Protein AF-A0A934FHU1-F1 (afdb_monomer_lite)

Secondary structure (DSSP, 8-state):
------------------EEEEE-SSEEEEEETTTTTEEEEEEETTT----B--SSGGGSB--B---S--S-EETTEE----EESSB-TT-PBPEEEEEEE-SSEEEEEEEPEETTT--B-TTEEEEEEEEEETTEEEEEEEEEE-HHHHTSS--TT-TTS--PPPPPPP-EEES--EEEETT--EEEE--SSSTTS-PPPEEE---SS-EEES--TT-EEEEE-TTS-EEEEE-TT--EEEEEEE-S--STT-S-EEEEEEEEE-

pLDDT: mean 89.24, std 17.46, range [32.59, 98.88]

Structure (mmCI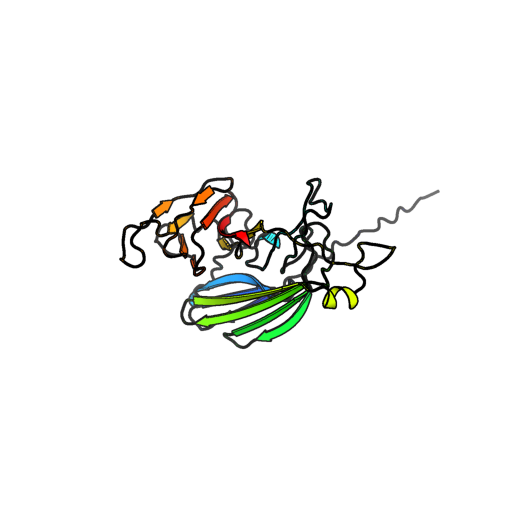F, N/CA/C/O backbone):
data_AF-A0A934FHU1-F1
#
_entry.id   AF-A0A934FHU1-F1
#
loop_
_atom_site.group_PDB
_atom_site.id
_atom_site.type_symbol
_atom_site.label_atom_id
_atom_site.label_alt_id
_atom_site.label_comp_id
_atom_site.label_asym_id
_atom_site.label_entity_id
_atom_site.label_seq_id
_atom_site.pdbx_PDB_ins_code
_atom_site.Cartn_x
_atom_site.Cartn_y
_atom_site.Cartn_z
_atom_site.occupancy
_atom_site.B_iso_or_equiv
_atom_site.auth_seq_id
_atom_site.auth_comp_id
_atom_site.auth_asym_id
_atom_site.auth_atom_id
_atom_site.pdbx_PDB_model_num
ATOM 1 N N . MET A 1 1 ? 54.386 -25.661 -5.159 1.00 40.41 1 MET A N 1
ATOM 2 C CA . MET A 1 1 ? 53.714 -24.469 -5.719 1.00 40.41 1 MET A CA 1
ATOM 3 C C . MET A 1 1 ? 52.372 -24.328 -5.005 1.00 40.41 1 MET A C 1
ATOM 5 O O . MET A 1 1 ? 51.530 -25.200 -5.163 1.00 40.41 1 MET A O 1
ATOM 9 N N . ARG A 1 2 ? 52.230 -23.359 -4.089 1.00 32.59 2 ARG A N 1
ATOM 10 C CA . ARG A 1 2 ? 51.002 -23.149 -3.298 1.00 32.59 2 ARG A CA 1
ATOM 11 C C . ARG A 1 2 ? 50.157 -22.092 -4.009 1.00 32.59 2 ARG A C 1
ATOM 13 O O . ARG A 1 2 ? 50.615 -20.963 -4.137 1.00 32.59 2 ARG A O 1
ATOM 20 N N . PHE A 1 3 ? 48.968 -22.456 -4.477 1.00 32.62 3 PHE A N 1
ATOM 21 C CA . PHE A 1 3 ? 47.994 -21.492 -4.984 1.00 32.62 3 PHE A CA 1
ATOM 22 C C . PHE A 1 3 ? 47.159 -20.976 -3.812 1.00 32.62 3 PHE A C 1
ATOM 24 O O . PHE A 1 3 ? 46.478 -21.751 -3.144 1.00 32.62 3 PHE A O 1
ATOM 31 N N . ALA A 1 4 ? 47.236 -19.673 -3.547 1.00 35.22 4 ALA A N 1
ATOM 32 C CA . ALA A 1 4 ? 46.287 -18.983 -2.688 1.00 35.22 4 ALA A CA 1
ATOM 33 C C . ALA A 1 4 ? 45.084 -18.587 -3.553 1.00 35.22 4 ALA A C 1
ATOM 35 O O . ALA A 1 4 ? 45.205 -17.740 -4.437 1.00 35.22 4 ALA A O 1
ATOM 36 N N . ILE A 1 5 ? 43.937 -19.226 -3.329 1.00 40.91 5 ILE A N 1
ATOM 37 C CA . ILE A 1 5 ? 42.664 -18.783 -3.899 1.00 40.91 5 ILE A CA 1
ATOM 38 C C . ILE A 1 5 ? 42.167 -17.648 -3.005 1.00 40.91 5 ILE A C 1
ATOM 40 O O . ILE A 1 5 ? 41.729 -17.880 -1.879 1.00 40.91 5 ILE A O 1
ATOM 44 N N . ALA A 1 6 ? 42.272 -16.412 -3.490 1.00 39.12 6 ALA A N 1
ATOM 45 C CA . ALA A 1 6 ? 41.602 -15.275 -2.881 1.00 39.12 6 ALA A CA 1
ATOM 46 C C . ALA A 1 6 ? 40.108 -15.367 -3.223 1.00 39.12 6 ALA A C 1
ATOM 48 O O . ALA A 1 6 ? 39.685 -15.024 -4.325 1.00 39.12 6 ALA A O 1
ATOM 49 N N . GLY A 1 7 ? 39.313 -15.892 -2.290 1.00 36.12 7 GLY A N 1
ATOM 50 C CA . GLY A 1 7 ? 37.859 -15.825 -2.370 1.00 36.12 7 GLY A CA 1
ATOM 51 C C . GLY A 1 7 ? 37.413 -14.377 -2.199 1.00 36.12 7 GLY A C 1
ATOM 52 O O . GLY A 1 7 ? 37.486 -13.831 -1.100 1.00 36.12 7 GLY A O 1
ATOM 53 N N . LEU A 1 8 ? 36.973 -13.747 -3.288 1.00 37.59 8 LEU A N 1
ATOM 54 C CA . LEU A 1 8 ? 36.316 -12.449 -3.236 1.00 37.59 8 LEU A CA 1
ATOM 55 C C . LEU A 1 8 ? 34.913 -12.665 -2.646 1.00 37.59 8 LEU A C 1
ATOM 57 O O . LEU A 1 8 ? 33.986 -13.071 -3.344 1.00 37.59 8 LEU A O 1
ATOM 61 N N . PHE A 1 9 ? 34.761 -12.455 -1.340 1.00 39.19 9 PHE A N 1
ATOM 62 C CA . PHE A 1 9 ? 33.442 -12.397 -0.720 1.00 39.19 9 PHE A CA 1
ATOM 63 C C . PHE A 1 9 ? 32.756 -11.109 -1.181 1.00 39.19 9 PHE A C 1
ATOM 65 O O . PHE A 1 9 ? 33.080 -10.020 -0.711 1.00 39.19 9 PHE A O 1
ATOM 72 N N . PHE A 1 10 ? 31.804 -11.224 -2.108 1.00 41.47 10 PHE A N 1
ATOM 73 C CA . PHE A 1 10 ? 30.818 -10.170 -2.317 1.00 41.47 10 PHE A CA 1
ATOM 74 C C . PHE A 1 10 ? 29.960 -10.095 -1.053 1.00 41.47 10 PHE A C 1
ATOM 76 O O . PHE A 1 10 ? 29.098 -10.941 -0.821 1.00 41.47 10 PHE A O 1
ATOM 83 N N . ALA A 1 11 ? 30.215 -9.096 -0.211 1.00 38.59 11 ALA A N 1
ATOM 84 C CA . ALA A 1 11 ? 29.256 -8.715 0.808 1.00 38.59 11 ALA A CA 1
ATOM 85 C C . ALA A 1 11 ? 27.988 -8.245 0.081 1.00 38.59 11 ALA A C 1
ATOM 87 O O . ALA A 1 11 ? 28.005 -7.236 -0.624 1.00 38.59 11 ALA A O 1
ATOM 88 N N . LEU A 1 12 ? 26.895 -8.996 0.218 1.00 43.53 12 LEU A N 1
ATOM 89 C CA . LEU A 1 12 ? 25.566 -8.476 -0.076 1.00 43.53 12 LEU A CA 1
ATOM 90 C C . LEU A 1 12 ? 25.364 -7.278 0.856 1.00 43.53 12 LEU A C 1
ATOM 92 O O . LEU A 1 12 ? 25.203 -7.458 2.063 1.00 43.53 12 LEU A O 1
ATOM 96 N N . SER A 1 13 ? 25.422 -6.059 0.318 1.00 43.44 13 SER A N 1
ATOM 97 C CA . SER A 1 13 ? 24.998 -4.872 1.058 1.00 43.44 13 SER A CA 1
ATOM 98 C C . SER A 1 13 ? 23.512 -5.015 1.353 1.00 43.44 13 SER A C 1
ATOM 100 O O . SER A 1 13 ? 22.664 -4.746 0.505 1.00 43.44 13 SER A O 1
ATOM 102 N N . VAL A 1 14 ? 23.190 -5.467 2.562 1.00 56.00 14 VAL A N 1
ATOM 103 C CA . VAL A 1 14 ? 21.840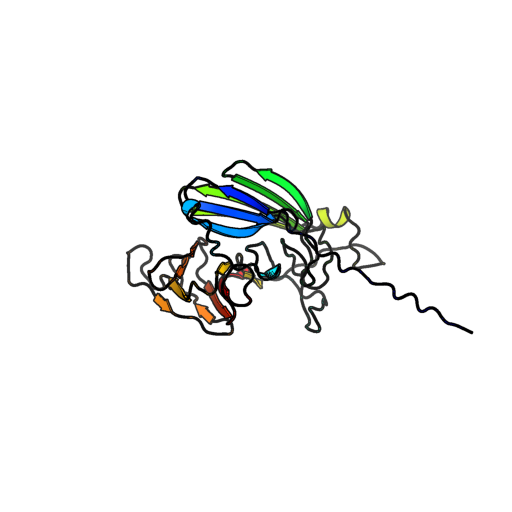 -5.362 3.104 1.00 56.00 14 VAL A CA 1
ATOM 104 C C . VAL A 1 14 ? 21.627 -3.884 3.405 1.00 56.00 14 VAL A C 1
ATOM 106 O O . VAL A 1 14 ? 22.197 -3.349 4.354 1.00 56.00 14 VAL A O 1
ATOM 109 N N . PHE A 1 15 ? 20.852 -3.198 2.566 1.00 67.56 15 PHE A N 1
ATOM 110 C CA . PHE A 1 15 ? 20.442 -1.827 2.851 1.00 67.56 15 PHE A CA 1
ATOM 111 C C . PHE A 1 15 ? 19.552 -1.842 4.097 1.00 67.56 15 PHE A C 1
ATOM 113 O O . PHE A 1 15 ? 18.453 -2.398 4.071 1.00 67.56 15 PHE A O 1
ATOM 120 N N . ALA A 1 16 ? 20.054 -1.285 5.200 1.00 80.25 16 ALA A N 1
ATOM 121 C CA . ALA A 1 16 ? 19.299 -1.175 6.440 1.00 80.25 16 ALA A CA 1
ATOM 122 C C . ALA A 1 16 ? 18.105 -0.227 6.252 1.00 80.25 16 ALA A C 1
ATOM 124 O O . ALA A 1 16 ? 18.230 0.804 5.591 1.00 80.25 16 ALA A O 1
ATOM 125 N N . ALA A 1 17 ? 16.962 -0.582 6.841 1.00 88.12 17 ALA A N 1
ATOM 126 C CA . ALA A 1 17 ? 15.788 0.281 6.848 1.00 88.12 17 ALA A CA 1
ATOM 127 C C . ALA A 1 17 ? 16.069 1.565 7.644 1.00 88.12 17 ALA A C 1
ATOM 129 O O . ALA A 1 17 ? 16.678 1.518 8.717 1.00 88.12 17 ALA A O 1
ATOM 130 N N . ASP A 1 18 ? 15.577 2.695 7.145 1.00 94.00 18 ASP A N 1
ATOM 131 C CA . ASP A 1 18 ? 15.639 3.994 7.811 1.00 94.00 18 ASP A CA 1
ATOM 132 C C . ASP A 1 18 ? 14.223 4.445 8.188 1.00 94.00 18 ASP A C 1
ATOM 134 O O . ASP A 1 18 ? 13.571 5.220 7.483 1.00 94.00 18 ASP A O 1
ATOM 138 N N . TRP A 1 19 ? 13.725 3.897 9.297 1.00 96.12 19 TRP A N 1
ATOM 139 C CA . TRP A 1 19 ? 12.352 4.104 9.743 1.00 96.12 19 TRP A CA 1
ATOM 140 C C . TRP A 1 19 ? 12.111 5.511 10.297 1.00 96.12 19 TRP A C 1
ATOM 142 O O . TRP A 1 19 ? 12.627 5.874 11.356 1.00 96.12 19 TRP A O 1
ATOM 152 N N . LEU A 1 20 ? 11.205 6.255 9.665 1.00 98.00 20 LEU A N 1
ATOM 153 C CA . LEU A 1 20 ? 10.545 7.414 10.270 1.00 98.00 20 LEU A CA 1
ATOM 154 C C . LEU A 1 20 ? 9.137 7.014 10.709 1.00 98.00 20 LEU A C 1
ATOM 156 O O . LEU A 1 20 ? 8.452 6.308 9.977 1.00 98.00 20 LEU A O 1
ATOM 160 N N . HIS A 1 21 ? 8.688 7.509 11.864 1.00 98.44 21 HIS A N 1
ATOM 161 C CA . HIS A 1 21 ? 7.302 7.360 12.291 1.00 98.44 21 HIS A CA 1
ATOM 162 C C . HIS A 1 21 ? 6.599 8.706 12.466 1.00 98.44 21 HIS A C 1
ATOM 164 O O . HIS A 1 21 ? 7.132 9.603 13.116 1.00 98.44 21 HIS A O 1
ATOM 170 N N . LEU A 1 22 ? 5.383 8.791 11.934 1.00 98.81 22 LEU A N 1
ATOM 171 C CA . LEU A 1 22 ? 4.371 9.768 12.318 1.00 98.81 22 LEU A CA 1
ATOM 172 C C . LEU A 1 22 ? 3.569 9.201 13.490 1.00 98.81 22 LEU A C 1
ATOM 174 O O . LEU A 1 22 ? 3.279 8.004 13.506 1.00 98.81 22 LEU A O 1
ATOM 178 N N . ASP A 1 23 ? 3.189 10.042 14.442 1.00 98.69 23 ASP A N 1
ATOM 179 C CA . ASP A 1 23 ? 2.389 9.648 15.603 1.00 98.69 23 ASP A CA 1
ATOM 180 C C . ASP A 1 23 ? 1.526 10.829 16.063 1.00 98.69 23 ASP A C 1
ATOM 182 O O . ASP A 1 23 ? 2.033 11.933 16.273 1.00 98.69 23 ASP A O 1
ATOM 186 N N . ASN A 1 24 ? 0.216 10.611 16.202 1.00 98.44 24 ASN A N 1
ATOM 187 C CA . ASN A 1 24 ? -0.730 11.617 16.699 1.00 98.44 24 ASN A CA 1
ATOM 188 C C . ASN A 1 24 ? -1.283 11.295 18.103 1.00 98.44 24 ASN A C 1
ATOM 190 O O . ASN A 1 24 ? -2.260 11.905 18.538 1.00 98.44 24 ASN A O 1
ATOM 194 N N . GLY A 1 25 ? -0.694 10.317 18.794 1.00 98.38 25 GLY A N 1
ATOM 195 C CA . GLY A 1 25 ? -1.127 9.819 20.099 1.00 98.38 25 GLY A CA 1
ATOM 196 C C . GLY A 1 25 ? -2.245 8.772 20.049 1.00 98.38 25 GLY A C 1
ATOM 197 O O . GLY A 1 25 ? -2.497 8.123 21.063 1.00 98.38 25 GLY A O 1
ATOM 198 N N . GLN A 1 26 ? -2.900 8.569 18.900 1.00 98.38 26 GLN A N 1
ATOM 199 C CA . GLN A 1 26 ? -3.910 7.520 18.704 1.00 98.38 26 GLN A CA 1
ATOM 200 C C . GLN A 1 26 ? -3.394 6.411 17.790 1.00 98.38 26 GLN A C 1
ATOM 202 O O . GLN A 1 26 ? -3.491 5.229 18.129 1.00 98.38 26 GLN A O 1
ATOM 207 N N . VAL A 1 27 ? -2.831 6.793 16.644 1.00 98.62 27 VAL A N 1
ATOM 208 C CA . VAL A 1 27 ? -2.205 5.884 15.686 1.00 98.62 27 VAL A CA 1
ATOM 209 C C . VAL A 1 27 ? -0.807 6.351 15.322 1.00 98.62 27 VAL A C 1
ATOM 211 O O . VAL A 1 27 ? -0.493 7.545 15.311 1.00 98.62 27 VAL A O 1
ATOM 214 N N . ARG A 1 28 ? 0.015 5.370 14.968 1.00 98.69 28 ARG A N 1
ATOM 215 C CA . ARG A 1 28 ? 1.386 5.546 14.523 1.00 98.69 28 ARG A CA 1
ATOM 216 C C . ARG A 1 28 ? 1.555 4.896 13.158 1.00 98.69 28 ARG A C 1
ATOM 218 O O . ARG A 1 28 ? 1.141 3.755 12.957 1.00 98.69 28 ARG A O 1
ATOM 225 N N . LEU A 1 29 ? 2.178 5.614 12.231 1.00 98.81 29 LEU A N 1
ATOM 226 C CA . LEU A 1 29 ? 2.489 5.145 10.881 1.00 98.81 29 LEU A CA 1
ATOM 227 C C . LEU A 1 29 ? 3.992 5.245 10.654 1.00 98.81 29 LEU A C 1
ATOM 229 O O . LEU A 1 29 ? 4.580 6.274 10.969 1.00 98.81 29 LEU A O 1
ATOM 233 N N . GLY A 1 30 ? 4.610 4.201 10.109 1.00 98.50 30 GLY A N 1
ATOM 234 C CA . GLY A 1 30 ? 6.041 4.177 9.814 1.00 98.50 30 GLY A CA 1
ATOM 235 C C . GLY A 1 30 ? 6.347 3.932 8.342 1.00 98.50 30 GLY A C 1
ATOM 236 O O . GLY A 1 30 ? 5.759 3.046 7.712 1.00 98.50 30 GLY A O 1
ATOM 237 N N . VAL A 1 31 ? 7.306 4.703 7.834 1.00 98.50 31 VAL A N 1
ATOM 238 C CA . VAL A 1 31 ? 7.843 4.629 6.471 1.00 98.50 31 VAL A CA 1
ATOM 239 C C . VAL A 1 31 ? 9.334 4.313 6.487 1.00 98.50 31 VAL A C 1
ATOM 241 O O . VAL A 1 31 ? 10.053 4.783 7.372 1.00 98.50 31 VAL A O 1
ATOM 244 N N . ASP A 1 32 ? 9.811 3.565 5.496 1.00 96.38 32 ASP A N 1
ATOM 245 C CA . ASP A 1 32 ? 11.243 3.345 5.275 1.00 96.38 32 ASP A CA 1
ATOM 246 C C . ASP A 1 32 ? 11.799 4.404 4.308 1.00 96.38 32 ASP A C 1
ATOM 248 O O . ASP A 1 32 ? 11.611 4.334 3.088 1.00 96.38 32 ASP A O 1
ATOM 252 N N . ARG A 1 33 ? 12.512 5.403 4.841 1.00 95.38 33 ARG A N 1
ATOM 253 C CA . ARG A 1 33 ? 13.107 6.494 4.046 1.00 95.38 33 ARG A CA 1
ATOM 254 C C . ARG A 1 33 ? 14.193 6.003 3.093 1.00 95.38 33 ARG A C 1
ATOM 256 O O . ARG A 1 33 ? 14.425 6.648 2.067 1.00 95.38 33 ARG A O 1
ATOM 263 N N . ALA A 1 34 ? 14.821 4.869 3.403 1.00 93.25 34 ALA A N 1
ATOM 264 C CA . ALA A 1 34 ? 15.803 4.218 2.545 1.00 93.25 34 ALA A CA 1
ATOM 265 C C . ALA A 1 34 ? 15.148 3.407 1.413 1.00 93.25 34 ALA A C 1
ATOM 267 O O . ALA A 1 34 ? 15.857 2.890 0.557 1.00 93.25 34 ALA A O 1
ATOM 268 N N . ALA A 1 35 ? 13.815 3.299 1.382 1.00 94.81 35 ALA A N 1
ATOM 269 C CA . ALA A 1 35 ? 13.046 2.563 0.382 1.00 94.81 35 ALA A CA 1
ATOM 270 C C . ALA A 1 35 ? 11.876 3.411 -0.142 1.00 94.81 35 ALA A C 1
ATOM 272 O O . ALA A 1 35 ? 10.705 3.036 -0.037 1.00 94.81 35 ALA A O 1
ATOM 273 N N . GLY A 1 36 ? 12.196 4.600 -0.662 1.00 96.00 36 GLY A N 1
ATOM 274 C CA . GLY A 1 36 ? 11.223 5.493 -1.295 1.00 96.00 36 GLY A CA 1
ATOM 275 C C . GLY A 1 36 ? 10.075 5.947 -0.392 1.00 96.00 36 GLY A C 1
ATOM 276 O O . GLY A 1 36 ? 9.002 6.244 -0.915 1.00 96.00 36 GLY A O 1
ATOM 277 N N . ALA A 1 37 ? 10.294 5.964 0.930 1.00 97.44 37 ALA A N 1
ATOM 278 C CA . ALA A 1 37 ? 9.294 6.250 1.960 1.00 97.44 37 ALA A CA 1
ATOM 279 C C . ALA A 1 37 ? 8.094 5.277 1.966 1.00 97.44 37 ALA A C 1
ATOM 281 O O . ALA A 1 37 ? 7.013 5.597 2.442 1.00 97.44 37 ALA A O 1
ATOM 282 N N . SER A 1 38 ? 8.296 4.042 1.501 1.00 97.31 38 SER A N 1
ATOM 283 C CA . SER A 1 38 ? 7.235 3.029 1.486 1.00 97.31 38 SER A CA 1
ATOM 284 C C . SER A 1 38 ? 6.759 2.676 2.901 1.00 97.31 38 SER A C 1
ATOM 286 O O . SER A 1 38 ? 7.557 2.591 3.841 1.00 97.31 38 SER A O 1
ATOM 288 N N . ILE A 1 39 ? 5.454 2.453 3.061 1.00 98.56 39 ILE A N 1
ATOM 289 C CA . ILE A 1 39 ? 4.816 2.281 4.370 1.00 98.56 39 ILE A CA 1
ATOM 290 C C . ILE A 1 39 ? 4.870 0.809 4.778 1.00 98.56 39 ILE A C 1
ATOM 292 O O . ILE A 1 39 ? 4.377 -0.068 4.066 1.00 98.56 39 ILE A O 1
ATOM 296 N N . GLY A 1 40 ? 5.420 0.532 5.958 1.00 97.75 40 GLY A N 1
ATOM 297 C CA . GLY A 1 40 ? 5.483 -0.827 6.512 1.00 97.75 40 GLY A CA 1
ATOM 298 C C . GLY A 1 40 ? 5.121 -0.924 7.987 1.00 97.75 40 GLY A C 1
ATOM 299 O O . GLY A 1 40 ? 5.212 -2.007 8.567 1.00 97.75 40 GLY A O 1
ATOM 300 N N . TYR A 1 41 ? 4.683 0.176 8.599 1.00 98.56 41 TYR A N 1
ATOM 301 C CA . TYR A 1 41 ? 4.122 0.163 9.940 1.00 98.56 41 TYR A CA 1
ATOM 302 C C . TYR A 1 41 ? 2.816 0.946 9.994 1.00 98.56 41 TYR A C 1
ATOM 304 O O . TYR A 1 41 ? 2.766 2.096 9.563 1.00 98.56 41 TYR A O 1
ATOM 312 N N . PHE A 1 42 ? 1.784 0.349 10.584 1.00 98.56 42 PHE A N 1
ATOM 313 C CA . PHE A 1 42 ? 0.598 1.072 11.030 1.00 98.56 42 PHE A CA 1
ATOM 314 C C . PHE A 1 42 ? -0.038 0.355 12.222 1.00 98.56 42 PHE A C 1
ATOM 316 O O . PHE A 1 42 ? -0.129 -0.874 12.225 1.00 98.56 42 PHE A O 1
ATOM 323 N N . GLY A 1 43 ? -0.468 1.104 13.233 1.00 98.00 43 GLY A N 1
ATOM 324 C CA . GLY A 1 43 ? -1.102 0.546 14.426 1.00 98.00 43 GLY A CA 1
ATOM 325 C C . GLY A 1 43 ? -1.432 1.598 15.480 1.00 98.00 43 GLY A C 1
ATOM 326 O O . GLY A 1 43 ? -1.150 2.781 15.301 1.00 98.00 43 GLY A O 1
ATOM 327 N N . GLU A 1 44 ? -2.039 1.168 16.588 1.00 97.12 44 GLU A N 1
ATOM 328 C CA . GLU A 1 44 ? -2.347 2.051 17.721 1.00 97.12 44 GLU A CA 1
ATOM 329 C C . GLU A 1 44 ? -1.065 2.490 18.442 1.00 97.12 44 GLU A C 1
ATOM 331 O O . GLU A 1 44 ? -0.262 1.645 18.856 1.00 97.12 44 GLU A O 1
ATOM 336 N N . SER A 1 45 ? -0.908 3.798 18.675 1.00 97.50 45 SER A N 1
ATOM 337 C CA . SER A 1 45 ? 0.283 4.363 19.330 1.00 97.50 45 SER A CA 1
ATOM 338 C C . SER A 1 45 ? 0.520 3.755 20.711 1.00 97.50 45 SER A C 1
ATOM 340 O O . SER A 1 45 ? 1.649 3.424 21.065 1.00 97.50 45 SER A O 1
ATOM 342 N N . ALA A 1 46 ? -0.558 3.545 21.473 1.00 97.06 46 ALA A N 1
ATOM 343 C CA . ALA A 1 46 ? -0.497 3.045 22.844 1.00 97.06 46 ALA A CA 1
ATOM 344 C C . ALA A 1 46 ? 0.006 1.596 22.957 1.00 97.06 46 ALA A C 1
ATOM 346 O O . ALA A 1 46 ? 0.581 1.230 23.979 1.00 97.06 46 ALA A O 1
ATOM 347 N N . THR A 1 47 ? -0.216 0.762 21.936 1.00 95.56 47 THR A N 1
ATOM 348 C CA . THR A 1 47 ? 0.162 -0.662 21.990 1.00 95.56 47 THR A CA 1
ATOM 349 C C . THR A 1 47 ? 1.514 -0.935 21.345 1.00 95.56 47 THR A C 1
ATOM 351 O O . THR A 1 47 ? 2.148 -1.942 21.653 1.00 95.56 47 THR A O 1
ATOM 354 N N . GLY A 1 48 ? 1.945 -0.082 20.409 1.00 93.56 48 GLY A N 1
ATOM 355 C CA . GLY A 1 48 ? 3.148 -0.311 19.613 1.00 93.56 48 GLY A CA 1
ATOM 356 C C . GLY A 1 48 ? 3.047 -1.507 18.654 1.00 93.56 48 GLY A C 1
ATOM 357 O O . GLY A 1 48 ? 4.036 -1.835 17.992 1.00 93.56 48 GLY A O 1
ATOM 358 N N . ARG A 1 49 ? 1.877 -2.152 18.532 1.00 95.56 49 ARG A N 1
ATOM 359 C CA . ARG A 1 49 ? 1.667 -3.303 17.647 1.00 95.56 49 ARG A CA 1
ATOM 360 C C . ARG A 1 49 ? 1.618 -2.852 16.189 1.00 95.56 49 ARG A C 1
ATOM 362 O O . ARG A 1 49 ? 0.746 -2.078 15.814 1.00 95.56 49 ARG A O 1
ATOM 369 N N . ASN A 1 50 ? 2.491 -3.416 15.356 1.00 97.75 50 ASN A N 1
ATOM 370 C CA . ASN A 1 50 ? 2.387 -3.270 13.907 1.00 97.75 50 ASN A CA 1
ATOM 371 C C . ASN A 1 50 ? 1.306 -4.207 13.347 1.00 97.75 50 ASN A C 1
ATOM 373 O O . ASN A 1 50 ? 1.325 -5.404 13.635 1.00 97.75 50 ASN A O 1
ATOM 377 N N . LEU A 1 51 ? 0.386 -3.671 12.550 1.00 98.25 51 LEU A N 1
ATOM 378 C CA . LEU A 1 51 ? -0.668 -4.424 11.864 1.00 98.25 51 LEU A CA 1
ATOM 379 C C . LEU A 1 51 ? -0.310 -4.797 10.432 1.00 98.25 51 LEU A C 1
ATOM 381 O O . LEU A 1 51 ? -1.067 -5.525 9.793 1.00 98.25 51 LEU A O 1
ATOM 385 N N . LEU A 1 52 ? 0.827 -4.318 9.937 1.00 98.44 52 LEU A N 1
ATOM 386 C CA . LEU A 1 52 ? 1.322 -4.604 8.602 1.00 98.44 52 LEU A CA 1
ATOM 387 C C . LEU A 1 52 ? 2.385 -5.700 8.636 1.00 98.44 52 LEU A C 1
ATOM 389 O O . LEU A 1 52 ? 3.192 -5.801 9.564 1.00 98.44 52 LEU A O 1
ATOM 393 N N . ASN A 1 53 ? 2.404 -6.492 7.575 1.00 97.81 53 ASN A N 1
ATOM 394 C CA . ASN A 1 53 ? 3.463 -7.422 7.244 1.00 97.81 53 ASN A CA 1
ATOM 395 C C . ASN A 1 53 ? 4.356 -6.798 6.165 1.00 97.81 53 ASN A C 1
ATOM 397 O O . ASN A 1 53 ? 3.878 -6.446 5.095 1.00 97.81 53 ASN A O 1
ATOM 401 N N . HIS A 1 54 ? 5.652 -6.694 6.438 1.00 94.81 54 HIS A N 1
ATOM 402 C CA . HIS A 1 54 ? 6.667 -6.179 5.519 1.00 94.81 54 HIS A CA 1
ATOM 403 C C . HIS A 1 54 ? 7.855 -7.147 5.419 1.00 94.81 54 HIS A C 1
ATOM 405 O O . HIS A 1 54 ? 9.010 -6.735 5.411 1.00 94.81 54 HIS A O 1
ATOM 411 N N . HIS A 1 55 ? 7.579 -8.455 5.365 1.00 93.62 55 HIS A N 1
ATOM 412 C CA . HIS A 1 55 ? 8.607 -9.502 5.276 1.00 93.62 55 HIS A CA 1
ATOM 413 C C . HIS A 1 55 ? 9.656 -9.237 4.180 1.00 93.62 55 HIS A C 1
ATOM 415 O O . HIS A 1 55 ? 10.831 -9.559 4.343 1.00 93.62 55 HIS A O 1
ATOM 421 N N . ASP A 1 56 ? 9.229 -8.639 3.071 1.00 90.75 56 ASP A N 1
ATOM 422 C CA . ASP A 1 56 ? 10.068 -8.231 1.954 1.00 90.75 56 ASP A CA 1
ATOM 423 C C . ASP A 1 56 ? 9.587 -6.883 1.387 1.00 90.75 56 ASP A C 1
ATOM 425 O O . ASP A 1 56 ? 8.491 -6.413 1.707 1.00 90.75 56 ASP A O 1
ATOM 429 N N . LYS A 1 57 ? 10.404 -6.252 0.529 1.00 87.56 57 LYS A N 1
ATOM 430 C CA . LYS A 1 57 ? 10.092 -4.931 -0.043 1.00 87.56 57 LYS A CA 1
ATOM 431 C C . LYS A 1 57 ? 8.829 -4.924 -0.907 1.00 87.56 57 LYS A C 1
ATOM 433 O O . LYS A 1 57 ? 8.241 -3.861 -1.070 1.00 87.56 57 LYS A O 1
ATOM 438 N N . GLY A 1 58 ? 8.392 -6.067 -1.439 1.00 90.88 58 GLY A N 1
ATOM 439 C CA . GLY A 1 58 ? 7.149 -6.166 -2.204 1.00 90.88 58 GLY A CA 1
ATOM 440 C C . GLY A 1 58 ? 5.898 -6.010 -1.336 1.00 90.88 58 GLY A C 1
ATOM 441 O O . GLY A 1 58 ? 4.832 -5.711 -1.865 1.00 90.88 58 GLY A O 1
ATOM 442 N N . ARG A 1 59 ? 6.025 -6.162 -0.010 1.00 95.06 59 ARG A N 1
ATOM 443 C CA . ARG A 1 59 ? 4.898 -6.114 0.933 1.00 95.06 59 ARG A CA 1
ATOM 444 C C . ARG A 1 59 ? 4.670 -4.764 1.606 1.00 95.06 59 ARG A C 1
ATOM 446 O O . ARG A 1 59 ? 3.737 -4.627 2.393 1.00 95.06 59 ARG A O 1
ATOM 453 N N . PHE A 1 60 ? 5.485 -3.755 1.304 1.00 96.69 60 PHE A N 1
ATOM 454 C CA . PHE A 1 60 ? 5.147 -2.395 1.710 1.00 96.69 60 PHE A CA 1
ATOM 455 C C . PHE A 1 60 ? 3.866 -1.923 1.015 1.00 96.69 60 PHE A C 1
ATOM 457 O O . PHE A 1 60 ? 3.640 -2.235 -0.157 1.00 96.69 60 PHE A O 1
ATOM 464 N N . ILE A 1 61 ? 3.079 -1.097 1.707 1.00 98.12 61 ILE A N 1
ATOM 465 C CA . ILE A 1 61 ? 2.048 -0.284 1.058 1.00 98.12 61 ILE A CA 1
ATOM 466 C C . ILE A 1 61 ? 2.790 0.820 0.302 1.00 98.12 61 ILE A C 1
ATOM 468 O O . ILE A 1 61 ? 3.457 1.665 0.904 1.00 98.12 61 ILE A O 1
ATOM 472 N N . GLN A 1 62 ? 2.733 0.756 -1.025 1.00 97.50 62 GLN A N 1
ATOM 473 C CA . GLN A 1 62 ? 3.597 1.537 -1.905 1.00 97.50 62 GLN A CA 1
ATOM 474 C C . GLN A 1 62 ? 2.978 1.670 -3.300 1.00 97.50 62 GLN A C 1
ATOM 476 O O . GLN A 1 62 ? 2.199 0.818 -3.728 1.00 97.50 62 GLN A O 1
ATOM 481 N N . GLN A 1 63 ? 3.363 2.694 -4.054 1.00 97.69 63 GLN A N 1
ATOM 482 C CA . GLN A 1 63 ? 2.980 2.787 -5.461 1.00 97.69 63 GLN A CA 1
ATOM 483 C C . GLN A 1 63 ? 3.661 1.685 -6.290 1.00 97.69 63 GLN A C 1
ATOM 485 O O . GLN A 1 63 ? 4.882 1.517 -6.247 1.00 97.69 63 GLN A O 1
ATOM 490 N N . SER A 1 64 ? 2.860 0.961 -7.070 1.00 96.62 64 SER A N 1
ATOM 491 C CA . SER A 1 64 ? 3.294 -0.016 -8.069 1.00 96.62 64 SER A CA 1
ATOM 492 C C . SER A 1 64 ? 2.317 0.031 -9.240 1.00 96.62 64 SER A C 1
ATOM 494 O O . SER A 1 64 ? 1.108 -0.034 -9.024 1.00 96.62 64 SER A O 1
ATOM 496 N N . TYR A 1 65 ? 2.819 0.180 -10.465 1.00 95.94 65 TYR A N 1
ATOM 497 C CA . TYR A 1 65 ? 1.976 0.247 -11.666 1.00 95.94 65 TYR A CA 1
ATOM 498 C C . TYR A 1 65 ? 2.423 -0.769 -12.704 1.00 95.94 65 TYR A C 1
ATOM 500 O O . TYR A 1 65 ? 3.607 -1.056 -12.807 1.00 95.94 65 TYR A O 1
ATOM 508 N N . TYR A 1 66 ? 1.499 -1.283 -13.502 1.00 95.00 66 TYR A N 1
ATOM 509 C CA . TYR A 1 66 ? 1.744 -2.249 -14.563 1.00 95.00 66 TYR A CA 1
ATOM 510 C C . TYR A 1 66 ? 1.472 -1.616 -15.923 1.00 95.00 66 TYR A C 1
ATOM 512 O O . TYR A 1 66 ? 0.362 -1.155 -16.184 1.00 95.00 66 TYR A O 1
ATOM 520 N N . GLY A 1 67 ? 2.473 -1.632 -16.799 1.00 92.94 67 GLY A N 1
ATOM 521 C CA . GLY A 1 67 ? 2.380 -1.100 -18.155 1.00 92.94 67 GLY A CA 1
ATOM 522 C C . GLY A 1 67 ? 2.532 -2.165 -19.237 1.00 92.94 67 GLY A C 1
ATOM 523 O O . GLY A 1 67 ? 2.198 -3.343 -19.067 1.00 92.94 67 GLY A O 1
ATOM 524 N N . ALA A 1 68 ? 3.041 -1.720 -20.384 1.00 91.12 68 ALA A N 1
ATOM 525 C CA . ALA A 1 68 ? 3.292 -2.565 -21.545 1.00 91.12 68 ALA A CA 1
ATOM 526 C C . ALA A 1 68 ? 4.360 -3.634 -21.260 1.00 91.12 68 ALA A C 1
ATOM 528 O O . ALA A 1 68 ? 5.249 -3.448 -20.429 1.00 91.12 68 ALA A O 1
ATOM 529 N N . LYS A 1 69 ? 4.298 -4.748 -21.997 1.00 89.81 69 LYS A N 1
ATOM 530 C CA . LYS A 1 69 ? 5.400 -5.716 -22.032 1.00 89.81 69 LYS A CA 1
ATOM 531 C C . LYS A 1 69 ? 6.651 -5.025 -22.573 1.00 89.81 69 LYS A C 1
ATOM 533 O O . LYS A 1 69 ? 6.584 -4.370 -23.609 1.00 89.81 69 LYS A O 1
ATOM 538 N N . ASP A 1 70 ? 7.772 -5.218 -21.897 1.00 87.06 70 ASP A N 1
ATOM 539 C CA . ASP A 1 70 ? 9.054 -4.581 -22.211 1.00 87.06 70 ASP A CA 1
ATOM 540 C C . ASP A 1 70 ? 10.194 -5.597 -22.396 1.00 87.06 70 ASP A C 1
ATOM 542 O O . ASP A 1 70 ? 11.337 -5.218 -22.630 1.00 87.06 70 ASP A O 1
ATOM 546 N N . GLY A 1 71 ? 9.879 -6.895 -22.309 1.00 88.69 71 GLY A N 1
ATOM 547 C CA . GLY A 1 71 ? 10.853 -7.979 -22.430 1.00 88.69 71 GLY A CA 1
ATOM 548 C C . GLY A 1 71 ? 11.686 -8.215 -21.169 1.00 88.69 71 GLY A C 1
ATOM 549 O O . GLY A 1 71 ? 12.606 -9.028 -21.214 1.00 88.69 71 GLY A O 1
ATOM 550 N N . SER A 1 72 ? 11.378 -7.539 -20.056 1.00 91.19 72 SER A N 1
ATOM 551 C CA . SER A 1 72 ? 12.031 -7.802 -18.774 1.00 91.19 72 SER A CA 1
ATOM 552 C C . SER A 1 72 ? 11.697 -9.200 -18.239 1.00 91.19 72 SER A C 1
ATOM 554 O O . SER A 1 72 ? 10.688 -9.807 -18.605 1.00 91.19 72 SER A O 1
ATOM 556 N N . ASP A 1 73 ? 12.560 -9.716 -17.363 1.00 93.44 73 ASP A N 1
ATOM 557 C CA . ASP A 1 73 ? 12.425 -11.037 -16.750 1.00 93.44 73 ASP A CA 1
ATOM 558 C C . ASP A 1 73 ? 12.440 -10.921 -15.222 1.00 93.44 73 ASP A C 1
ATOM 560 O O . ASP A 1 73 ? 13.373 -10.380 -14.620 1.00 93.44 73 ASP A O 1
ATOM 564 N N . TRP A 1 74 ? 11.382 -11.422 -14.591 1.00 94.56 74 TRP A N 1
ATOM 565 C CA . TRP A 1 74 ? 11.288 -11.571 -13.149 1.00 94.56 74 TRP A CA 1
ATOM 566 C C . TRP A 1 74 ? 11.562 -13.026 -12.771 1.00 94.56 74 TRP A C 1
ATOM 568 O O . TRP A 1 74 ? 10.653 -13.852 -12.693 1.00 94.56 74 TRP A O 1
ATOM 578 N N . ASN A 1 75 ? 12.832 -13.327 -12.503 1.00 94.12 75 ASN A N 1
ATOM 579 C CA . ASN A 1 75 ? 13.271 -14.621 -11.976 1.00 94.12 75 ASN A CA 1
ATOM 580 C C . ASN A 1 75 ? 12.829 -15.817 -12.852 1.00 94.12 75 ASN A C 1
ATOM 582 O O . ASN A 1 75 ? 12.198 -16.764 -12.376 1.00 94.12 75 ASN A O 1
ATOM 586 N N . GLY A 1 76 ? 13.124 -15.741 -14.149 1.00 95.19 76 GLY A N 1
ATOM 587 C CA . GLY A 1 76 ? 12.771 -16.727 -15.171 1.00 95.19 76 GLY A CA 1
ATOM 588 C C . GLY A 1 76 ? 11.338 -16.610 -15.696 1.00 95.19 76 GLY A C 1
ATOM 589 O O . GLY A 1 76 ? 10.886 -17.489 -16.433 1.00 95.19 76 GLY A O 1
ATOM 590 N N . LYS A 1 77 ? 10.594 -15.574 -15.292 1.00 95.25 77 LYS A N 1
ATOM 591 C CA . LYS A 1 77 ? 9.231 -15.307 -15.760 1.00 95.25 77 LYS A CA 1
ATOM 592 C C . LYS A 1 77 ? 9.208 -14.025 -16.590 1.00 95.25 77 LYS A C 1
ATOM 594 O O . LYS A 1 77 ? 9.555 -12.970 -16.056 1.00 95.25 77 LYS A O 1
ATOM 599 N N . PRO A 1 78 ? 8.702 -14.068 -17.838 1.00 94.81 78 PRO A N 1
ATOM 600 C CA . PRO A 1 78 ? 8.478 -12.860 -18.619 1.00 94.81 78 PRO A CA 1
ATOM 601 C C . PRO A 1 78 ? 7.654 -11.836 -17.838 1.00 94.81 78 PRO A C 1
ATOM 603 O O . PRO A 1 78 ? 6.601 -12.162 -17.279 1.00 94.81 78 PRO A O 1
ATOM 606 N N . TRP A 1 79 ? 8.129 -10.597 -17.820 1.00 94.88 79 TRP A N 1
ATOM 607 C CA . TRP A 1 79 ? 7.533 -9.501 -17.074 1.00 94.88 79 TRP A CA 1
ATOM 608 C C . TRP A 1 79 ? 7.159 -8.333 -17.995 1.00 94.88 79 TRP A C 1
ATOM 610 O O . TRP A 1 79 ? 6.975 -8.487 -19.208 1.00 94.88 79 TRP A O 1
ATOM 620 N N . ARG A 1 80 ? 6.891 -7.182 -17.387 1.00 93.44 80 ARG A N 1
ATOM 621 C CA . ARG A 1 80 ? 6.428 -5.962 -18.043 1.00 93.44 80 ARG A CA 1
ATOM 622 C C . ARG A 1 80 ? 6.959 -4.741 -17.314 1.00 93.44 80 ARG A C 1
ATOM 624 O O . ARG A 1 80 ? 7.402 -4.858 -16.171 1.00 93.44 80 ARG A O 1
ATOM 631 N N . TRP A 1 81 ? 6.786 -3.583 -17.943 1.00 93.75 81 TRP A N 1
ATOM 632 C CA . TRP A 1 81 ? 7.091 -2.305 -17.323 1.00 93.75 81 TRP A CA 1
ATOM 633 C C . TRP A 1 81 ? 6.355 -2.189 -15.988 1.00 93.75 81 TRP A C 1
ATOM 635 O O . TRP A 1 81 ? 5.120 -2.261 -15.947 1.00 93.75 81 TRP A O 1
ATOM 645 N N . ASN A 1 82 ? 7.115 -2.080 -14.900 1.00 95.31 82 ASN A N 1
ATOM 646 C CA . ASN A 1 82 ? 6.562 -2.063 -13.554 1.00 95.31 82 ASN A CA 1
ATOM 647 C C . ASN A 1 82 ? 7.390 -1.185 -12.602 1.00 95.31 82 ASN A C 1
ATOM 649 O O . ASN A 1 82 ? 8.297 -1.702 -11.943 1.00 95.31 82 ASN A O 1
ATOM 653 N N . PRO A 1 83 ? 7.124 0.137 -12.536 1.00 95.81 83 PRO A N 1
ATOM 654 C CA . PRO A 1 83 ? 7.727 1.007 -11.536 1.00 95.81 83 PRO A CA 1
ATOM 655 C C . PRO A 1 83 ? 7.193 0.683 -10.141 1.00 95.81 83 PRO A C 1
ATOM 657 O O . PRO A 1 83 ? 5.982 0.576 -9.953 1.00 95.81 83 PRO A O 1
ATOM 660 N N . VAL A 1 84 ? 8.097 0.595 -9.168 1.00 97.38 84 VAL A N 1
ATOM 661 C CA . VAL A 1 84 ? 7.811 0.285 -7.764 1.00 97.38 84 VAL A CA 1
ATOM 662 C C . VAL A 1 84 ? 8.516 1.290 -6.852 1.00 97.38 84 VAL A C 1
ATOM 664 O O . VAL A 1 84 ? 9.718 1.544 -6.995 1.00 97.38 84 VAL A O 1
ATOM 667 N N . GLN A 1 85 ? 7.761 1.866 -5.915 1.00 97.75 85 GLN A N 1
ATOM 668 C CA . GLN A 1 85 ? 8.224 2.914 -5.001 1.00 97.75 85 GLN A CA 1
ATOM 669 C C . GLN A 1 85 ? 9.245 2.420 -3.971 1.00 97.75 85 GLN A C 1
ATOM 671 O O . GLN A 1 85 ? 10.112 3.196 -3.600 1.00 97.75 85 GLN A O 1
ATOM 676 N N . GLY A 1 86 ? 9.175 1.174 -3.501 1.00 95.00 86 GLY A N 1
ATOM 677 C CA . GLY A 1 86 ? 10.052 0.657 -2.445 1.00 95.00 86 GLY A CA 1
ATOM 678 C C . GLY A 1 86 ? 11.361 0.057 -2.938 1.00 95.00 86 GLY A C 1
ATOM 679 O O . GLY A 1 86 ? 12.374 0.108 -2.234 1.00 95.00 86 GLY A O 1
ATOM 680 N N . GLY A 1 87 ? 11.374 -0.487 -4.155 1.00 94.44 87 GLY A N 1
ATOM 681 C CA . GLY A 1 87 ? 12.569 -1.088 -4.736 1.00 94.44 87 GLY A CA 1
ATOM 682 C C . GLY A 1 87 ? 12.307 -2.279 -5.653 1.00 94.44 87 GLY A C 1
ATOM 683 O O . GLY A 1 87 ? 11.170 -2.703 -5.847 1.00 94.44 87 GLY A O 1
ATOM 684 N N . GLY A 1 88 ? 13.390 -2.808 -6.222 1.00 93.88 88 GLY A N 1
ATOM 685 C CA . GLY A 1 88 ? 13.380 -4.011 -7.055 1.00 93.88 88 GLY A CA 1
ATOM 686 C C . GLY A 1 88 ? 13.234 -5.300 -6.241 1.00 93.88 88 GLY A C 1
ATOM 687 O O . GLY A 1 88 ? 13.467 -5.325 -5.029 1.00 93.88 88 GLY A O 1
ATOM 688 N N . TRP A 1 89 ? 12.887 -6.400 -6.915 1.00 93.56 89 TRP A N 1
ATOM 689 C CA . TRP A 1 89 ? 12.602 -7.684 -6.255 1.00 93.56 89 TRP A CA 1
ATOM 690 C C . TRP A 1 89 ? 13.805 -8.311 -5.541 1.00 93.56 89 TRP A C 1
ATOM 692 O O . TRP A 1 89 ? 13.618 -9.147 -4.658 1.00 93.56 89 TRP A O 1
ATOM 702 N N . ARG A 1 90 ? 15.036 -7.912 -5.894 1.00 92.25 90 ARG A N 1
ATOM 703 C CA . ARG A 1 90 ? 16.270 -8.364 -5.227 1.00 92.25 90 ARG A CA 1
ATOM 704 C C . ARG A 1 90 ? 16.685 -7.450 -4.073 1.00 92.25 90 ARG A C 1
ATOM 706 O O . ARG A 1 90 ? 17.726 -7.675 -3.461 1.00 92.25 90 ARG A O 1
ATOM 713 N N . GLY A 1 91 ? 15.875 -6.443 -3.754 1.00 90.25 91 GLY A N 1
ATOM 714 C CA . GLY A 1 91 ? 16.088 -5.551 -2.622 1.00 90.25 91 GLY A CA 1
ATOM 715 C C . GLY A 1 91 ? 16.772 -4.230 -2.966 1.00 90.25 91 GLY A C 1
ATOM 716 O O . GLY A 1 91 ? 17.057 -3.467 -2.043 1.00 90.25 91 GLY A O 1
ATOM 717 N N . GLU A 1 92 ? 17.020 -3.924 -4.245 1.00 93.00 92 GLU A N 1
ATOM 718 C CA . GLU A 1 92 ? 17.584 -2.636 -4.657 1.00 93.00 92 GLU A CA 1
ATOM 719 C C . GLU A 1 92 ? 16.629 -1.498 -4.264 1.00 93.00 92 GLU A C 1
ATOM 721 O O . GLU A 1 92 ? 15.505 -1.464 -4.770 1.00 93.00 92 GLU A O 1
ATOM 726 N N . PRO A 1 93 ? 17.026 -0.563 -3.387 1.00 93.69 93 PRO A N 1
ATOM 727 C CA . PRO A 1 93 ? 16.123 0.476 -2.916 1.00 93.69 93 PRO A CA 1
ATOM 728 C C . PRO A 1 93 ? 15.839 1.514 -4.002 1.00 93.69 93 PRO A C 1
ATOM 730 O O . PRO A 1 93 ? 16.723 1.896 -4.774 1.00 93.69 93 PRO A O 1
ATOM 733 N N . ALA A 1 94 ? 14.607 2.013 -4.024 1.00 95.06 94 ALA A N 1
ATOM 734 C CA . ALA A 1 94 ? 14.278 3.240 -4.737 1.00 95.06 94 ALA A CA 1
ATOM 735 C C . ALA A 1 94 ? 14.851 4.468 -4.016 1.00 95.06 94 ALA A C 1
ATOM 737 O O . ALA A 1 94 ? 15.096 4.452 -2.807 1.00 95.06 94 ALA A O 1
ATOM 738 N N . ARG A 1 95 ? 15.047 5.558 -4.760 1.00 93.56 95 ARG A N 1
ATOM 739 C CA . ARG A 1 95 ? 15.689 6.770 -4.241 1.00 93.56 95 ARG A CA 1
ATOM 740 C C . ARG A 1 95 ? 14.660 7.815 -3.841 1.00 93.56 95 ARG A C 1
ATOM 742 O O . ARG A 1 95 ? 13.909 8.299 -4.684 1.00 93.56 95 ARG A O 1
ATOM 749 N N . THR A 1 96 ? 14.715 8.249 -2.589 1.00 94.44 96 THR A N 1
ATOM 750 C CA . THR A 1 96 ? 13.977 9.423 -2.111 1.00 94.44 96 THR A CA 1
ATOM 751 C C . THR A 1 96 ? 14.655 10.698 -2.629 1.00 94.44 96 THR A C 1
ATOM 753 O O . THR A 1 96 ? 15.800 10.987 -2.293 1.00 94.44 96 THR A O 1
ATOM 756 N N . LEU A 1 97 ? 13.965 11.445 -3.491 1.00 95.12 97 LEU A N 1
ATOM 757 C CA . LEU A 1 97 ? 14.424 12.689 -4.120 1.00 95.12 97 LEU A CA 1
ATOM 758 C C . LEU A 1 97 ? 14.114 13.932 -3.280 1.00 95.12 97 LEU A C 1
ATOM 760 O O . LEU A 1 97 ? 14.862 14.904 -3.313 1.00 95.12 97 LEU A O 1
ATOM 764 N N . ALA A 1 98 ? 12.987 13.926 -2.572 1.00 97.31 98 ALA A N 1
ATOM 765 C CA . ALA A 1 98 ? 12.603 14.980 -1.641 1.00 97.31 98 ALA A CA 1
ATOM 766 C C . ALA A 1 98 ? 11.782 14.372 -0.509 1.00 97.31 98 ALA A C 1
ATOM 768 O O . ALA A 1 98 ? 11.040 13.415 -0.728 1.00 97.31 98 ALA A O 1
ATOM 769 N N . PHE A 1 99 ? 11.918 14.933 0.687 1.00 98.44 99 PHE A N 1
ATOM 770 C CA . PHE A 1 99 ? 11.251 14.423 1.872 1.00 98.44 99 PHE A CA 1
ATOM 771 C C . PHE A 1 99 ? 11.050 15.545 2.886 1.00 98.44 99 PHE A C 1
ATOM 773 O O . PHE A 1 99 ? 12.006 16.242 3.230 1.00 98.44 99 PHE A O 1
ATOM 780 N N . THR A 1 100 ? 9.828 15.713 3.375 1.00 98.50 100 THR A N 1
ATOM 781 C CA . THR A 1 100 ? 9.506 16.621 4.482 1.00 98.50 100 THR A CA 1
ATOM 782 C C . THR A 1 100 ? 8.467 15.976 5.386 1.00 98.50 100 THR A C 1
ATOM 784 O O . THR A 1 100 ? 7.618 15.216 4.926 1.00 98.50 100 THR A O 1
ATOM 787 N N . ASN A 1 101 ? 8.513 16.265 6.685 1.00 98.69 101 ASN A N 1
ATOM 788 C CA . ASN A 1 101 ? 7.531 15.747 7.630 1.00 98.69 101 ASN A CA 1
ATOM 789 C C . ASN A 1 101 ? 7.325 16.686 8.826 1.00 98.69 101 ASN A C 1
ATOM 791 O O . ASN A 1 101 ? 8.183 17.503 9.157 1.00 98.69 101 ASN A O 1
ATOM 795 N N . THR A 1 102 ? 6.189 16.518 9.494 1.00 98.56 102 THR A N 1
ATOM 796 C CA . THR A 1 102 ? 5.940 16.960 10.872 1.00 98.56 102 THR A CA 1
ATOM 797 C C . THR A 1 102 ? 5.772 15.719 11.759 1.00 98.56 102 THR A C 1
ATOM 799 O O . THR A 1 102 ? 6.140 14.615 11.356 1.00 98.56 102 THR A O 1
ATOM 802 N N . ALA A 1 103 ? 5.208 15.868 12.962 1.00 98.00 103 ALA A N 1
ATOM 803 C CA . ALA A 1 103 ? 4.810 14.724 13.784 1.00 98.00 103 ALA A CA 1
ATOM 804 C C . ALA A 1 103 ? 3.653 13.912 13.166 1.00 98.00 103 ALA A C 1
ATOM 806 O O . ALA A 1 103 ? 3.556 12.712 13.395 1.00 98.00 103 ALA A O 1
ATOM 807 N N . THR A 1 104 ? 2.784 14.551 12.376 1.00 98.75 104 THR A N 1
ATOM 808 C CA . THR A 1 104 ? 1.525 13.955 11.893 1.00 98.75 104 THR A CA 1
ATOM 809 C C . THR A 1 104 ? 1.352 14.013 10.380 1.00 98.75 104 THR A C 1
ATOM 811 O O . THR A 1 104 ? 0.372 13.480 9.867 1.00 98.75 104 THR A O 1
ATOM 814 N N . THR A 1 105 ? 2.281 14.640 9.656 1.00 98.81 105 THR A N 1
ATOM 815 C CA . THR A 1 105 ? 2.232 14.748 8.193 1.00 98.81 105 THR A CA 1
ATOM 816 C C . THR A 1 105 ? 3.563 14.385 7.561 1.00 98.81 105 THR A C 1
ATOM 818 O O . THR A 1 105 ? 4.613 14.573 8.175 1.00 98.81 105 THR A O 1
ATOM 821 N N . LEU A 1 106 ? 3.523 13.908 6.323 1.00 98.62 106 LEU A N 1
ATOM 822 C CA . LEU A 1 106 ? 4.697 13.624 5.512 1.00 98.62 106 LEU A CA 1
ATOM 823 C C . LEU A 1 106 ? 4.419 13.900 4.038 1.00 98.62 106 LEU A C 1
ATOM 825 O O . LEU A 1 106 ? 3.314 13.676 3.548 1.00 98.62 106 LEU A O 1
ATOM 829 N N . TYR A 1 107 ? 5.454 14.341 3.336 1.00 98.88 107 TYR A N 1
ATOM 830 C CA . TYR A 1 107 ? 5.556 14.324 1.889 1.00 98.88 107 TYR A CA 1
ATOM 831 C C . TYR A 1 107 ? 6.849 13.623 1.481 1.00 98.88 107 TYR A C 1
ATOM 833 O O . TYR A 1 107 ? 7.917 13.934 2.016 1.00 98.88 107 TYR A O 1
ATOM 841 N N . ALA A 1 108 ? 6.766 12.740 0.490 1.00 98.69 108 ALA A N 1
ATOM 842 C CA . ALA A 1 108 ? 7.937 12.174 -0.160 1.00 98.69 108 ALA A CA 1
ATOM 843 C C . ALA A 1 108 ? 7.797 12.209 -1.683 1.00 98.69 108 ALA A C 1
ATOM 845 O O . ALA A 1 108 ? 6.710 12.076 -2.246 1.00 98.69 108 ALA A O 1
ATOM 846 N N . LYS A 1 109 ? 8.936 12.393 -2.349 1.00 98.50 109 LYS A N 1
ATOM 847 C CA . LYS A 1 109 ? 9.104 12.264 -3.794 1.00 98.50 109 LYS A CA 1
ATOM 848 C C . LYS A 1 109 ? 10.168 11.218 -4.054 1.00 98.50 109 LYS A C 1
ATOM 850 O O . LYS A 1 109 ? 11.268 11.337 -3.524 1.00 98.50 109 LYS A O 1
ATOM 855 N N . THR A 1 110 ? 9.876 10.267 -4.923 1.00 97.81 110 THR A N 1
ATOM 856 C CA . THR A 1 110 ? 10.685 9.072 -5.138 1.00 97.81 110 THR A CA 1
ATOM 857 C C . THR A 1 110 ? 10.946 8.864 -6.626 1.00 97.81 110 THR A C 1
ATOM 859 O O . THR A 1 110 ? 10.045 9.011 -7.456 1.00 97.81 110 THR A O 1
ATOM 862 N N . LEU A 1 111 ? 12.191 8.516 -6.951 1.00 96.00 111 LEU A N 1
ATOM 863 C CA . LEU A 1 111 ? 12.570 7.890 -8.214 1.00 96.00 111 LEU A CA 1
ATOM 864 C C . LEU A 1 111 ? 12.426 6.373 -8.027 1.00 96.00 111 LEU A C 1
ATOM 866 O O . LEU A 1 111 ? 13.206 5.797 -7.256 1.00 96.00 111 LEU A O 1
ATOM 870 N N . PRO A 1 112 ? 11.428 5.733 -8.662 1.00 96.62 112 PRO A N 1
ATOM 871 C CA . PRO A 1 112 ? 11.167 4.320 -8.454 1.00 96.62 112 PRO A CA 1
ATOM 872 C C . PRO A 1 112 ? 12.197 3.433 -9.148 1.00 96.62 112 PRO A C 1
ATOM 874 O O . PRO A 1 112 ? 12.948 3.861 -10.031 1.00 96.62 112 PRO A O 1
ATOM 877 N N . LYS A 1 113 ? 12.167 2.156 -8.770 1.00 95.69 113 LYS A N 1
ATOM 878 C CA . LYS A 1 113 ? 12.856 1.085 -9.486 1.00 95.69 113 LYS A CA 1
ATOM 879 C C . LYS A 1 113 ? 11.897 0.360 -10.412 1.00 95.69 113 LYS A C 1
ATOM 881 O O . LYS A 1 113 ? 10.721 0.205 -10.101 1.00 95.69 113 LYS A O 1
ATOM 886 N N . HIS A 1 114 ? 12.418 -0.169 -11.505 1.00 95.50 114 HIS A N 1
ATOM 887 C CA . HIS A 1 114 ? 11.746 -1.221 -12.241 1.00 95.50 114 HIS A CA 1
ATOM 888 C C . HIS A 1 114 ? 11.800 -2.522 -11.432 1.00 95.50 114 HIS A C 1
ATOM 890 O O . HIS A 1 114 ? 12.895 -3.005 -11.137 1.00 95.50 114 HIS A O 1
ATOM 896 N N . TRP A 1 115 ? 10.650 -3.131 -11.130 1.00 96.00 115 TRP A N 1
ATOM 897 C CA . TRP A 1 115 ? 10.557 -4.319 -10.271 1.00 96.00 115 TRP A CA 1
ATOM 898 C C . TRP A 1 115 ? 11.536 -5.421 -10.674 1.00 96.00 115 TRP A C 1
ATOM 900 O O . TRP A 1 115 ? 12.392 -5.792 -9.878 1.00 96.00 115 TRP A O 1
ATOM 910 N N . ALA A 1 116 ? 11.434 -5.897 -11.923 1.00 95.19 116 ALA A N 1
ATOM 911 C CA . ALA A 1 116 ? 12.184 -7.043 -12.443 1.00 95.19 116 ALA A CA 1
ATOM 912 C C . ALA A 1 116 ? 13.698 -6.791 -12.599 1.00 95.19 116 ALA A C 1
ATOM 914 O O . ALA A 1 116 ? 14.527 -7.624 -12.217 1.00 95.19 116 ALA A O 1
ATOM 915 N N . THR A 1 117 ? 14.072 -5.641 -13.167 1.00 94.12 117 THR A N 1
ATOM 916 C CA . THR A 1 117 ? 15.461 -5.340 -13.535 1.00 94.12 117 THR A CA 1
ATOM 917 C C . THR A 1 117 ? 16.229 -4.617 -12.431 1.00 94.12 117 THR A C 1
ATOM 919 O O . THR A 1 117 ? 17.451 -4.725 -12.403 1.00 94.12 117 THR A O 1
ATOM 922 N N . GLY A 1 118 ? 15.556 -3.919 -11.509 1.00 93.69 118 GLY A N 1
ATOM 923 C CA . GLY A 1 118 ? 16.183 -3.074 -10.483 1.00 93.69 118 GLY A CA 1
ATOM 924 C C . GLY A 1 118 ? 16.744 -1.746 -11.018 1.00 93.69 118 GLY A C 1
ATOM 925 O O . GLY A 1 118 ? 17.393 -1.002 -10.274 1.00 93.69 118 GLY A O 1
ATOM 926 N N . ALA A 1 119 ? 16.512 -1.435 -12.298 1.00 92.75 119 ALA A N 1
ATOM 927 C CA . ALA A 1 119 ? 16.940 -0.183 -12.917 1.00 92.75 119 ALA A CA 1
ATOM 928 C C . ALA A 1 119 ? 16.125 1.011 -12.396 1.00 92.75 119 ALA A C 1
ATOM 930 O O . ALA A 1 119 ? 14.954 0.857 -12.053 1.00 92.75 119 ALA A O 1
ATOM 931 N N . ASP A 1 120 ? 16.734 2.197 -12.344 1.00 92.62 120 ASP A N 1
ATOM 932 C CA . ASP A 1 120 ? 15.988 3.448 -12.144 1.00 92.62 120 ASP A CA 1
ATOM 933 C C . ASP A 1 120 ? 15.079 3.700 -13.361 1.00 92.62 120 ASP A C 1
ATOM 935 O O . ASP A 1 120 ? 15.467 3.401 -14.493 1.00 92.62 120 ASP A O 1
ATOM 939 N N . LEU A 1 121 ? 13.890 4.266 -13.132 1.00 90.81 121 LEU A N 1
ATOM 940 C CA . LEU A 1 121 ? 12.953 4.669 -14.190 1.00 90.81 121 LEU A CA 1
ATOM 941 C C . LEU A 1 121 ? 12.839 6.198 -14.231 1.00 90.81 121 LEU A C 1
ATOM 943 O O . LEU A 1 121 ? 11.974 6.765 -13.559 1.00 90.81 121 LEU A O 1
ATOM 947 N N . PRO A 1 122 ? 13.747 6.888 -14.945 1.00 87.56 122 PRO A N 1
ATOM 948 C CA . PRO A 1 122 ? 13.885 8.342 -14.868 1.00 87.56 122 PRO A CA 1
ATOM 949 C C . PRO A 1 122 ? 12.680 9.118 -15.396 1.00 87.56 122 PRO A C 1
ATOM 951 O O . PRO A 1 122 ? 12.423 10.235 -14.954 1.00 87.56 122 PRO A O 1
ATOM 954 N N . GLU A 1 123 ? 11.899 8.522 -16.289 1.00 87.00 123 GLU A N 1
ATOM 955 C CA . GLU A 1 123 ? 10.645 9.072 -16.787 1.00 87.00 123 GLU A CA 1
ATOM 956 C C . GLU A 1 123 ? 9.537 9.129 -15.723 1.00 87.00 123 GLU A C 1
ATOM 958 O O . GLU A 1 123 ? 8.550 9.844 -15.927 1.00 87.00 123 GLU A O 1
ATOM 963 N N . VAL A 1 124 ? 9.687 8.392 -14.611 1.00 93.12 124 VAL A N 1
ATOM 964 C CA . VAL A 1 124 ? 8.691 8.262 -13.543 1.00 93.12 124 VAL A CA 1
ATOM 965 C C . VAL A 1 124 ? 9.116 9.024 -12.293 1.00 93.12 124 VAL A C 1
ATOM 967 O O . VAL A 1 124 ? 10.218 8.870 -11.772 1.00 93.12 124 VAL A O 1
ATOM 970 N N . VAL A 1 125 ? 8.182 9.791 -11.740 1.00 95.94 125 VAL A N 1
ATOM 971 C CA . VAL A 1 125 ? 8.267 10.319 -10.377 1.00 95.94 125 VAL A CA 1
ATOM 972 C C . VAL A 1 125 ? 7.026 9.893 -9.612 1.00 95.94 125 VAL A C 1
ATOM 974 O O . VAL A 1 125 ? 5.903 10.072 -10.085 1.00 95.94 125 VAL A O 1
ATOM 977 N N . MET A 1 126 ? 7.240 9.360 -8.417 1.00 98.00 126 MET A N 1
ATOM 978 C CA . MET A 1 126 ? 6.189 8.993 -7.477 1.00 98.00 126 MET A CA 1
ATOM 979 C C . MET A 1 126 ? 6.193 9.977 -6.318 1.00 98.00 126 MET A C 1
ATOM 981 O O . MET A 1 126 ? 7.228 10.223 -5.708 1.00 98.00 126 MET A O 1
ATOM 985 N N . GLU A 1 127 ? 5.042 10.562 -6.030 1.00 98.50 127 GLU A N 1
ATOM 986 C CA . GLU A 1 127 ? 4.834 11.453 -4.898 1.00 98.50 127 GLU A CA 1
ATOM 987 C C . GLU A 1 127 ? 3.804 10.831 -3.958 1.00 98.50 127 GLU A C 1
ATOM 989 O O . GLU A 1 127 ? 2.823 10.227 -4.407 1.00 98.50 127 GLU A O 1
ATOM 994 N N . GLU A 1 128 ? 4.012 11.000 -2.659 1.00 98.69 128 GLU A N 1
ATOM 995 C CA . GLU A 1 128 ? 3.046 10.639 -1.630 1.00 98.69 128 GLU A CA 1
ATOM 996 C C . GLU A 1 128 ? 2.888 11.766 -0.612 1.00 98.69 128 GLU A C 1
ATOM 998 O O . GLU A 1 128 ? 3.835 12.491 -0.303 1.00 98.69 128 GLU A O 1
ATOM 1003 N N . TRP A 1 129 ? 1.671 11.903 -0.096 1.00 98.81 129 TRP A N 1
ATOM 1004 C CA . TRP A 1 129 ? 1.342 12.762 1.033 1.00 98.81 129 TRP A CA 1
ATOM 1005 C C . TRP A 1 129 ? 0.590 11.926 2.058 1.00 98.81 129 TRP A C 1
ATOM 1007 O O . TRP A 1 129 ? -0.394 11.275 1.704 1.00 98.81 129 TRP A O 1
ATOM 1017 N N . ILE A 1 130 ? 1.035 11.961 3.308 1.00 98.81 130 ILE A N 1
ATOM 1018 C CA . ILE A 1 130 ? 0.424 11.234 4.421 1.00 98.81 130 ILE A CA 1
ATOM 1019 C C . ILE A 1 130 ? 0.023 12.240 5.493 1.00 98.81 130 ILE A C 1
ATOM 1021 O O . ILE A 1 130 ? 0.801 13.129 5.835 1.00 98.81 130 ILE A O 1
ATOM 1025 N N . GLU A 1 131 ? -1.172 12.077 6.049 1.00 98.88 131 GLU A N 1
ATOM 1026 C CA . GLU A 1 131 ? -1.657 12.832 7.200 1.00 98.88 131 GLU A CA 1
ATOM 1027 C C . GLU A 1 131 ? -2.385 11.908 8.183 1.00 98.88 131 GLU A C 1
ATOM 1029 O O . GLU A 1 131 ? -3.272 11.146 7.795 1.00 98.88 131 GLU A O 1
ATOM 1034 N N . LEU A 1 132 ? -2.032 11.992 9.466 1.00 98.88 132 LEU A N 1
ATOM 1035 C CA . LEU A 1 132 ? -2.724 11.285 10.540 1.00 98.88 132 LEU A CA 1
ATOM 1036 C C . LEU A 1 132 ? -3.849 12.148 11.118 1.00 98.88 132 LEU A C 1
ATOM 1038 O O . LEU A 1 132 ? -3.593 13.201 11.704 1.00 98.88 132 LEU A O 1
ATOM 1042 N N . ARG A 1 133 ? -5.092 11.670 11.011 1.00 97.88 133 ARG A N 1
ATOM 1043 C CA . ARG A 1 133 ? -6.298 12.302 11.566 1.00 97.88 133 ARG A CA 1
ATOM 1044 C C . ARG A 1 133 ? -7.039 11.290 12.425 1.00 97.88 133 ARG A C 1
ATOM 1046 O O . ARG A 1 133 ? -7.481 10.270 11.908 1.00 97.88 133 ARG A O 1
ATOM 1053 N N . GLU A 1 134 ? -7.174 11.564 13.721 1.00 97.56 134 GLU A N 1
ATOM 1054 C CA . GLU A 1 134 ? -7.786 10.620 14.670 1.00 97.56 134 GLU A CA 1
ATOM 1055 C C . GLU A 1 134 ? -7.149 9.223 14.538 1.00 97.56 134 GLU A C 1
ATOM 1057 O O . GLU A 1 134 ? -5.935 9.094 14.679 1.00 97.56 134 GLU A O 1
ATOM 1062 N N . ARG A 1 135 ? -7.930 8.190 14.204 1.00 97.44 135 ARG A N 1
ATOM 1063 C CA . ARG A 1 135 ? -7.456 6.816 13.983 1.00 97.44 135 ARG A CA 1
ATOM 1064 C C . ARG A 1 135 ? -7.204 6.472 12.508 1.00 97.44 135 ARG A C 1
ATOM 1066 O O . ARG A 1 135 ? -7.126 5.298 12.158 1.00 97.44 135 ARG A O 1
ATOM 1073 N N . VAL A 1 136 ? -7.093 7.471 11.635 1.00 98.06 136 VAL A N 1
ATOM 1074 C CA . VAL A 1 136 ? -6.981 7.304 10.180 1.00 98.06 136 VAL A CA 1
ATOM 1075 C C . VAL A 1 136 ? -5.657 7.867 9.673 1.00 98.06 136 VAL A C 1
ATOM 1077 O O . VAL A 1 136 ? -5.279 8.993 9.994 1.00 98.06 136 VAL A O 1
ATOM 1080 N N . ALA A 1 137 ? -4.977 7.100 8.820 1.00 98.44 137 ALA A N 1
ATOM 1081 C CA . ALA A 1 137 ? -3.931 7.614 7.945 1.00 98.44 137 ALA A CA 1
ATOM 1082 C C . ALA A 1 137 ? -4.543 7.938 6.578 1.00 98.44 137 ALA A C 1
ATOM 1084 O O . ALA A 1 137 ? -4.921 7.038 5.828 1.00 98.44 137 ALA A O 1
ATOM 1085 N N . HIS A 1 138 ? -4.657 9.222 6.253 1.00 98.44 138 HIS A N 1
ATOM 1086 C CA . HIS A 1 138 ? -5.072 9.660 4.927 1.00 98.44 138 HIS A CA 1
ATOM 1087 C C . HIS A 1 138 ? -3.840 9.734 4.030 1.00 98.44 138 HIS A C 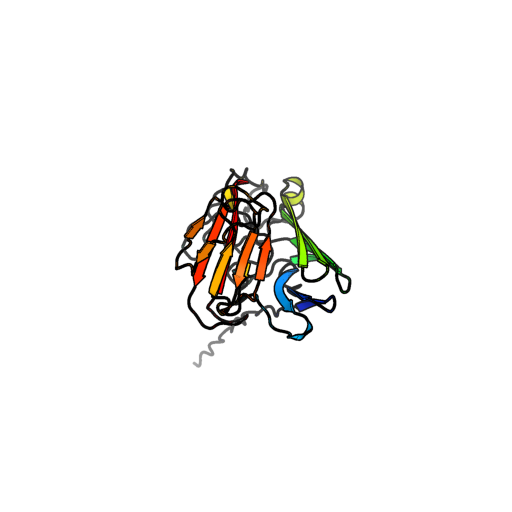1
ATOM 1089 O O . HIS A 1 138 ? -2.903 10.478 4.318 1.00 98.44 138 HIS A O 1
ATOM 1095 N N . ILE A 1 139 ? -3.840 8.947 2.956 1.00 98.25 139 ILE A N 1
ATOM 1096 C CA . ILE A 1 139 ? -2.706 8.827 2.046 1.00 98.25 139 ILE A CA 1
ATOM 1097 C C . ILE A 1 139 ? -3.150 9.235 0.645 1.00 98.25 139 ILE A C 1
ATOM 1099 O O . ILE A 1 139 ? -4.124 8.703 0.109 1.00 98.25 139 ILE A O 1
ATOM 1103 N N . ARG A 1 140 ? -2.420 10.168 0.037 1.00 98.19 140 ARG A N 1
ATOM 1104 C CA . ARG A 1 140 ? -2.580 10.545 -1.366 1.00 98.19 140 ARG A CA 1
ATOM 1105 C C . ARG A 1 140 ? -1.343 10.126 -2.134 1.00 98.19 140 ARG A C 1
ATOM 1107 O O . ARG A 1 140 ? -0.244 10.546 -1.792 1.00 98.19 140 ARG A O 1
ATOM 1114 N N . PHE A 1 141 ? -1.543 9.396 -3.221 1.00 97.56 141 PHE A N 1
ATOM 1115 C CA . PHE A 1 141 ? -0.488 9.038 -4.160 1.00 97.56 141 PHE A CA 1
ATOM 1116 C C . PHE A 1 141 ? -0.644 9.796 -5.472 1.00 97.56 141 PHE A C 1
ATOM 1118 O O . PHE A 1 141 ? -1.759 10.093 -5.908 1.00 97.56 141 PHE A O 1
ATOM 1125 N N . LYS A 1 142 ? 0.481 10.110 -6.108 1.00 97.25 142 LYS A N 1
ATOM 1126 C CA . LYS A 1 142 ? 0.525 10.643 -7.466 1.00 97.25 142 LYS A CA 1
ATOM 1127 C C . LYS A 1 142 ? 1.751 10.095 -8.172 1.00 97.25 142 LYS A C 1
ATOM 1129 O O . LYS A 1 142 ? 2.876 10.366 -7.766 1.00 97.25 142 LYS A O 1
ATOM 1134 N N . MET A 1 143 ? 1.523 9.451 -9.304 1.00 95.00 143 MET A N 1
ATOM 1135 C CA . MET A 1 143 ? 2.579 9.102 -10.237 1.00 95.00 143 MET A CA 1
ATOM 1136 C C . MET A 1 143 ? 2.539 10.051 -11.434 1.00 95.00 143 MET A C 1
ATOM 1138 O O . MET A 1 143 ? 1.474 10.385 -11.950 1.00 95.00 143 MET A O 1
ATOM 1142 N N . THR A 1 144 ? 3.710 10.530 -11.843 1.00 93.31 144 THR A N 1
ATOM 1143 C CA . THR A 1 144 ? 3.906 11.287 -13.081 1.00 93.31 144 THR A CA 1
ATOM 1144 C C . THR A 1 144 ? 4.846 10.489 -13.972 1.00 93.31 144 THR A C 1
ATOM 1146 O O . THR A 1 144 ? 5.974 10.231 -13.561 1.00 93.31 144 THR A O 1
ATOM 1149 N N . CYS A 1 145 ? 4.401 10.136 -15.178 1.00 88.44 145 CYS A N 1
ATOM 1150 C CA . CYS A 1 145 ? 5.225 9.520 -16.217 1.00 88.44 145 CYS A CA 1
ATOM 1151 C C . CYS A 1 145 ? 5.288 10.475 -17.416 1.00 88.44 145 CYS A C 1
ATOM 1153 O O . CYS A 1 145 ? 4.242 10.919 -17.893 1.00 88.44 145 CYS A O 1
ATOM 1155 N N . SER A 1 146 ? 6.484 10.857 -17.873 1.00 78.75 146 SER A N 1
ATOM 1156 C CA . SER A 1 146 ? 6.623 11.826 -18.973 1.00 78.75 146 SER A CA 1
ATOM 1157 C C . SER A 1 146 ? 7.903 11.645 -19.785 1.00 78.75 146 SER A C 1
ATOM 1159 O O . SER A 1 146 ? 8.972 11.441 -19.211 1.00 78.75 146 SER A O 1
ATOM 1161 N N . GLU A 1 147 ? 7.808 11.840 -21.106 1.00 62.03 147 GLU A N 1
ATOM 1162 C CA . GLU A 1 147 ? 8.959 11.813 -22.025 1.00 62.03 147 GLU A CA 1
ATOM 1163 C C . GLU A 1 147 ? 10.031 12.853 -21.656 1.00 62.03 147 GLU A C 1
ATOM 1165 O O . GLU A 1 147 ? 11.218 12.571 -21.754 1.00 62.03 147 GLU A O 1
ATOM 1170 N N . ALA A 1 148 ? 9.637 14.031 -21.155 1.00 55.19 148 ALA A N 1
ATOM 1171 C CA . ALA A 1 148 ? 10.575 15.088 -20.766 1.00 55.19 148 ALA A CA 1
ATOM 1172 C C . ALA A 1 148 ? 11.554 14.660 -19.655 1.00 55.19 148 ALA A C 1
ATOM 1174 O O . ALA A 1 148 ? 12.680 15.143 -19.621 1.00 55.19 148 ALA A O 1
ATOM 1175 N N . ARG A 1 149 ? 11.155 13.740 -18.764 1.00 58.59 149 ARG A N 1
ATOM 1176 C CA . ARG A 1 149 ? 12.018 13.262 -17.668 1.00 58.59 149 ARG A CA 1
ATOM 1177 C C . ARG A 1 149 ? 12.946 12.112 -18.059 1.00 58.59 149 ARG A C 1
ATOM 1179 O O . ARG A 1 149 ? 13.914 11.852 -17.355 1.00 58.59 149 ARG A O 1
ATOM 1186 N N . ALA A 1 150 ? 12.700 11.467 -19.198 1.00 53.56 150 ALA A N 1
ATOM 1187 C CA . ALA A 1 150 ? 13.598 10.453 -19.741 1.00 53.56 150 ALA A CA 1
ATOM 1188 C C . ALA A 1 150 ? 14.970 11.014 -20.158 1.00 53.56 150 ALA A C 1
ATOM 1190 O O . ALA A 1 150 ? 15.943 10.268 -20.209 1.00 53.56 150 ALA A O 1
ATOM 1191 N N . GLY A 1 151 ? 15.040 12.311 -20.487 1.00 45.44 151 GLY A N 1
ATOM 1192 C CA . GLY A 1 151 ? 16.248 12.960 -21.003 1.00 45.44 151 GLY A CA 1
ATOM 1193 C C . GLY A 1 151 ? 17.299 13.320 -19.948 1.00 45.44 151 GLY A C 1
ATOM 1194 O O . GLY A 1 151 ? 18.463 13.478 -20.303 1.00 45.44 151 GLY A O 1
ATOM 1195 N N . ASP A 1 152 ? 16.917 13.412 -18.669 1.00 45.41 152 ASP A N 1
ATOM 1196 C CA . ASP A 1 152 ? 17.782 13.943 -17.598 1.00 45.41 152 ASP A CA 1
ATOM 1197 C C . ASP A 1 152 ? 18.655 12.877 -16.910 1.00 45.41 152 ASP A C 1
ATOM 1199 O O . ASP A 1 152 ? 19.526 13.199 -16.101 1.00 45.41 152 ASP A O 1
ATOM 1203 N N . LEU A 1 153 ? 18.444 11.594 -17.210 1.00 47.78 153 LEU A N 1
ATOM 1204 C CA . LEU A 1 153 ? 19.204 10.481 -16.641 1.00 47.78 153 LEU A CA 1
ATOM 1205 C C . LEU A 1 153 ? 19.435 9.426 -17.725 1.00 47.78 153 LEU A C 1
ATOM 1207 O O . LEU A 1 153 ? 18.491 8.959 -18.359 1.00 47.78 153 LEU A O 1
ATOM 1211 N N . GLN A 1 154 ? 20.694 9.030 -17.927 1.00 43.56 154 GLN A N 1
ATOM 1212 C CA . GLN A 1 154 ? 21.060 7.958 -18.853 1.00 43.56 154 GLN A CA 1
ATOM 1213 C C . GLN A 1 154 ? 20.356 6.657 -18.425 1.00 43.56 154 GLN A C 1
ATOM 1215 O O . GLN A 1 154 ? 20.749 6.022 -17.446 1.00 43.56 154 GLN A O 1
ATOM 1220 N N . SER A 1 155 ? 19.300 6.263 -19.139 1.00 41.00 155 SER A N 1
ATOM 1221 C CA . SER A 1 155 ? 18.675 4.957 -18.937 1.00 41.00 155 SER A CA 1
ATOM 1222 C C . SER A 1 155 ? 19.640 3.864 -19.427 1.00 41.00 155 SER A C 1
ATOM 1224 O O . SER A 1 155 ? 20.058 3.908 -20.587 1.00 41.00 155 SER A O 1
ATOM 1226 N N . PRO A 1 156 ? 20.017 2.876 -18.592 1.00 42.38 156 PRO A N 1
ATOM 1227 C CA . PRO A 1 156 ? 20.995 1.851 -18.961 1.00 42.38 156 PRO A CA 1
ATOM 1228 C C . PRO A 1 156 ? 20.474 0.840 -19.997 1.00 42.38 156 PRO A C 1
ATOM 1230 O O . PRO A 1 156 ? 21.206 -0.070 -20.380 1.00 42.38 156 PRO A O 1
ATOM 1233 N N . SER A 1 157 ? 19.224 0.956 -20.455 1.00 43.59 157 SER A N 1
ATOM 1234 C CA . SER A 1 157 ? 18.570 -0.093 -21.238 1.00 43.59 157 SER A CA 1
ATOM 1235 C C . SER A 1 157 ? 18.714 0.004 -22.762 1.00 43.59 157 SER A C 1
ATOM 1237 O O . SER A 1 157 ? 18.187 -0.884 -23.427 1.00 43.59 157 SER A O 1
ATOM 1239 N N . LYS A 1 158 ? 19.420 0.991 -23.346 1.00 39.88 158 LYS A N 1
ATOM 1240 C CA . LYS A 1 158 ? 19.784 0.969 -24.785 1.00 39.88 158 LYS A CA 1
ATOM 1241 C C . LYS A 1 158 ? 21.109 1.690 -25.103 1.00 39.88 158 LYS A C 1
ATOM 1243 O O . LYS A 1 158 ? 21.205 2.884 -24.824 1.00 39.88 158 LYS A O 1
ATOM 1248 N N . PRO A 1 159 ? 22.103 1.023 -25.729 1.00 39.47 159 PRO A N 1
ATOM 1249 C CA . PRO A 1 159 ? 23.376 1.643 -26.121 1.00 39.47 159 PRO A CA 1
ATOM 1250 C C . PRO A 1 159 ? 23.288 2.635 -27.297 1.00 39.47 159 PRO A C 1
ATOM 1252 O O . PRO A 1 159 ? 24.271 3.309 -27.585 1.00 39.47 159 PRO A O 1
ATOM 1255 N N . ASP A 1 160 ? 22.156 2.716 -28.001 1.00 47.22 160 ASP A N 1
ATOM 1256 C CA . ASP A 1 160 ? 22.091 3.242 -29.372 1.00 47.22 160 ASP A CA 1
ATOM 1257 C C . ASP A 1 160 ? 20.938 4.227 -29.667 1.00 47.22 160 ASP A C 1
ATOM 1259 O O . ASP A 1 160 ? 20.606 4.465 -30.826 1.00 47.22 160 ASP A O 1
ATOM 1263 N N . GLY A 1 161 ? 20.396 4.904 -28.648 1.00 43.44 161 GLY A N 1
ATOM 1264 C CA . GLY A 1 161 ? 19.662 6.162 -28.855 1.00 43.44 161 GLY A CA 1
ATOM 1265 C C . GLY A 1 161 ? 18.237 6.201 -28.305 1.00 43.44 161 GLY A C 1
ATOM 1266 O O . GLY A 1 161 ? 17.377 5.410 -28.678 1.00 43.44 161 GLY A O 1
ATOM 1267 N N . GLY A 1 162 ? 18.002 7.195 -27.441 1.00 49.12 162 GLY A N 1
ATOM 1268 C CA . GLY A 1 162 ? 16.686 7.686 -27.024 1.00 49.12 162 GLY A CA 1
ATOM 1269 C C . GLY A 1 162 ? 15.838 6.702 -26.216 1.00 49.12 162 GLY A C 1
ATOM 1270 O O . GLY A 1 162 ? 15.117 5.879 -26.776 1.00 49.12 162 GLY A O 1
ATOM 1271 N N . TYR A 1 163 ? 15.820 6.846 -24.887 1.00 50.28 163 TYR A N 1
ATOM 1272 C CA . TYR A 1 163 ? 14.743 6.262 -24.089 1.00 50.28 163 TYR A CA 1
ATOM 1273 C C . TYR A 1 163 ? 13.442 7.015 -24.398 1.00 50.28 163 TYR A C 1
ATOM 1275 O O . TYR A 1 163 ? 13.251 8.145 -23.952 1.00 50.28 163 TYR A O 1
ATOM 1283 N N . LYS A 1 164 ? 12.554 6.402 -25.184 1.00 52.50 164 LYS A N 1
ATOM 1284 C CA . LYS A 1 164 ? 11.167 6.849 -25.322 1.00 52.50 164 LYS A CA 1
ATOM 1285 C C . LYS A 1 164 ? 10.291 5.915 -24.489 1.00 52.50 164 LYS A C 1
ATOM 1287 O O . LYS A 1 164 ? 10.264 4.722 -24.806 1.00 52.50 164 LYS A O 1
ATOM 1292 N N . PRO A 1 165 ? 9.591 6.403 -23.450 1.00 57.31 165 PRO A N 1
ATOM 1293 C CA . PRO A 1 165 ? 8.690 5.549 -22.693 1.00 57.31 165 PRO A CA 1
ATOM 1294 C C . PRO A 1 165 ? 7.601 5.004 -23.630 1.00 57.31 165 PRO A C 1
ATOM 1296 O O . PRO A 1 165 ? 6.999 5.772 -24.388 1.00 57.31 165 PRO A O 1
ATOM 1299 N N . PRO A 1 166 ? 7.374 3.681 -23.659 1.00 62.94 166 PRO A N 1
ATOM 1300 C CA . PRO A 1 166 ? 6.366 3.096 -24.529 1.00 62.94 166 PRO A CA 1
ATOM 1301 C C . PRO A 1 166 ? 4.968 3.536 -24.083 1.00 62.94 166 PRO A C 1
ATOM 1303 O O . PRO A 1 166 ? 4.712 3.710 -22.895 1.00 62.94 166 PRO A O 1
ATOM 1306 N N . ALA A 1 167 ? 4.032 3.660 -25.028 1.00 75.50 167 ALA A N 1
ATOM 1307 C CA . ALA A 1 167 ? 2.625 3.810 -24.674 1.00 75.50 167 ALA A CA 1
ATOM 1308 C C . ALA A 1 167 ? 2.187 2.604 -23.824 1.00 75.50 167 ALA A C 1
ATOM 1310 O O . ALA A 1 167 ? 2.38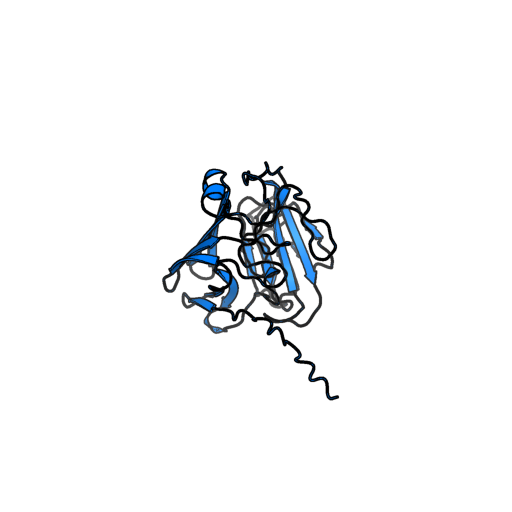9 1.450 -24.214 1.00 75.50 167 ALA A O 1
ATOM 1311 N N . HIS A 1 168 ? 1.608 2.864 -22.655 1.00 86.44 168 HIS A N 1
ATOM 1312 C CA . HIS A 1 168 ? 1.123 1.816 -21.765 1.00 86.44 168 HIS A CA 1
ATOM 1313 C C . HIS A 1 168 ? -0.378 1.608 -22.004 1.00 86.44 168 HIS A C 1
ATOM 1315 O O . HIS A 1 168 ? -1.144 2.560 -21.851 1.00 86.44 168 HIS A O 1
ATOM 1321 N N . PRO A 1 169 ? -0.818 0.406 -22.422 1.00 88.62 169 PRO A N 1
ATOM 1322 C CA . PRO A 1 169 ? -2.239 0.119 -22.555 1.00 88.62 169 PRO A CA 1
ATOM 1323 C C . PRO A 1 169 ? -2.893 0.057 -21.169 1.00 88.62 169 PRO A C 1
ATOM 1325 O O . PRO A 1 169 ? -2.195 -0.273 -20.203 1.00 88.62 169 PRO A O 1
ATOM 1328 N N . PRO A 1 170 ? -4.217 0.276 -21.076 1.00 92.25 170 PRO A N 1
ATOM 1329 C CA . PRO A 1 170 ? -4.907 0.126 -19.813 1.00 92.25 170 PRO A CA 1
ATOM 1330 C C . PRO A 1 170 ? -4.696 -1.262 -19.207 1.00 92.25 170 PRO A C 1
ATOM 1332 O O . PRO A 1 170 ? -4.778 -2.280 -19.905 1.00 92.25 170 PRO A O 1
ATOM 1335 N N . ALA A 1 171 ? -4.427 -1.315 -17.909 1.00 92.12 171 ALA A N 1
ATOM 1336 C CA . ALA A 1 171 ? -4.184 -2.563 -17.189 1.00 92.12 171 ALA A CA 1
ATOM 1337 C C . ALA A 1 171 ? -4.768 -2.508 -15.777 1.00 92.12 171 ALA A C 1
ATOM 1339 O O . ALA A 1 171 ? -4.957 -1.432 -15.214 1.00 92.12 171 ALA A O 1
ATOM 1340 N N . HIS A 1 172 ? -5.057 -3.679 -15.202 1.00 94.62 172 HIS A N 1
ATOM 1341 C CA . HIS A 1 172 ? -5.417 -3.767 -13.791 1.00 94.62 172 HIS A CA 1
ATOM 1342 C C . HIS A 1 172 ? -4.242 -3.295 -12.932 1.00 94.62 172 HIS A C 1
ATOM 1344 O O . HIS A 1 172 ? -3.148 -3.853 -13.000 1.00 94.62 172 HIS A O 1
ATOM 1350 N N . GLN A 1 173 ? -4.500 -2.265 -12.139 1.00 95.56 173 GLN A N 1
ATOM 1351 C CA . GLN A 1 173 ? -3.600 -1.701 -11.151 1.00 95.56 173 GLN A CA 1
ATOM 1352 C C . GLN A 1 173 ? -4.106 -2.060 -9.760 1.00 95.56 173 GLN A C 1
ATOM 1354 O O . GLN A 1 173 ? -5.310 -2.001 -9.502 1.00 95.56 173 GLN A O 1
ATOM 1359 N N . GLU A 1 174 ? -3.176 -2.378 -8.868 1.00 94.38 174 GLU A N 1
ATOM 1360 C CA . GLU A 1 174 ? -3.430 -2.507 -7.436 1.00 94.38 174 GLU A CA 1
ATOM 1361 C C . GLU A 1 174 ? -3.245 -1.137 -6.777 1.00 94.38 174 GLU A C 1
ATOM 1363 O O . GLU A 1 174 ? -2.194 -0.511 -6.912 1.00 94.38 174 GLU A O 1
ATOM 1368 N N . LEU A 1 175 ? -4.273 -0.645 -6.087 1.00 91.31 175 LEU A N 1
ATOM 1369 C CA . LEU A 1 175 ? -4.309 0.712 -5.546 1.00 91.31 175 LEU A CA 1
ATOM 1370 C C . LEU A 1 175 ? -4.073 0.759 -4.030 1.00 91.31 175 LEU A C 1
ATOM 1372 O O . LEU A 1 175 ? -5.026 0.849 -3.256 1.00 91.31 175 LEU A O 1
ATOM 1376 N N . PRO A 1 176 ? -2.813 0.940 -3.627 1.00 93.38 176 PRO A N 1
ATOM 1377 C CA . PRO A 1 176 ? -1.826 -0.116 -3.415 1.00 93.38 176 PRO A CA 1
ATOM 1378 C C . PRO A 1 176 ? -2.344 -1.386 -2.733 1.00 93.38 176 PRO A C 1
ATOM 1380 O O . PRO A 1 176 ? -3.349 -1.384 -2.023 1.00 93.38 176 PRO A O 1
ATOM 1383 N N . ALA A 1 177 ? -1.578 -2.463 -2.872 1.00 96.62 177 ALA A N 1
ATOM 1384 C CA . ALA A 1 177 ? -1.728 -3.637 -2.028 1.00 96.62 177 ALA A CA 1
ATOM 1385 C C . ALA A 1 177 ? -1.480 -3.327 -0.548 1.00 96.62 177 ALA A C 1
ATOM 1387 O O . ALA A 1 177 ? -0.583 -2.559 -0.191 1.00 96.62 177 ALA A O 1
ATOM 1388 N N . VAL A 1 178 ? -2.235 -4.002 0.315 1.00 98.12 178 VAL A N 1
ATOM 1389 C CA . VAL A 1 178 ? -2.049 -3.996 1.762 1.00 98.12 178 VAL A CA 1
ATOM 1390 C C . VAL A 1 178 ? -1.837 -5.421 2.242 1.00 98.12 178 VAL A C 1
ATOM 1392 O O . VAL A 1 178 ? -2.687 -6.296 2.074 1.00 98.12 178 VAL A O 1
ATOM 1395 N N . PHE A 1 179 ? -0.694 -5.632 2.883 1.00 98.25 179 PHE A N 1
ATOM 1396 C CA . PHE A 1 179 ? -0.329 -6.882 3.527 1.00 98.25 179 PHE A CA 1
ATOM 1397 C C . PHE A 1 179 ? -0.503 -6.705 5.031 1.00 98.25 179 PHE A C 1
ATOM 1399 O O . PHE A 1 179 ? 0.364 -6.166 5.713 1.00 98.25 179 PHE A O 1
ATOM 1406 N N . ALA A 1 180 ? -1.645 -7.128 5.556 1.00 98.31 180 ALA A N 1
ATOM 1407 C CA . ALA A 1 180 ? -1.893 -7.173 6.986 1.00 98.31 180 ALA A CA 1
ATOM 1408 C C . ALA A 1 180 ? -1.143 -8.350 7.637 1.00 98.31 180 ALA A C 1
ATOM 1410 O O . ALA A 1 180 ? -0.868 -9.378 7.001 1.00 98.31 180 ALA A O 1
ATOM 1411 N N . ASP A 1 181 ? -0.831 -8.210 8.926 1.00 98.00 181 ASP A N 1
ATOM 1412 C CA . ASP A 1 181 ? -0.324 -9.300 9.760 1.00 98.00 181 ASP A CA 1
ATOM 1413 C C . ASP A 1 181 ? -1.257 -10.515 9.641 1.00 98.00 181 ASP A C 1
ATOM 1415 O O . ASP A 1 181 ? -2.476 -10.395 9.764 1.00 98.00 181 ASP A O 1
ATOM 1419 N N . PHE A 1 182 ? -0.680 -11.701 9.437 1.00 97.56 182 PHE A N 1
ATOM 1420 C CA . PHE A 1 182 ? -1.409 -12.964 9.333 1.00 97.56 182 PHE A CA 1
ATOM 1421 C C . PHE A 1 182 ? -2.339 -13.254 10.522 1.00 97.56 182 PHE A C 1
ATOM 1423 O O . PHE A 1 182 ? -3.314 -13.996 10.369 1.00 97.56 182 PHE A O 1
ATOM 1430 N N . ALA A 1 183 ? -2.059 -12.671 11.694 1.00 96.88 183 ALA A N 1
ATOM 1431 C CA . ALA A 1 183 ? -2.926 -12.743 12.868 1.00 96.88 183 ALA A CA 1
ATOM 1432 C C . ALA A 1 183 ? -4.317 -12.109 12.642 1.00 96.88 183 ALA A C 1
ATOM 1434 O O . ALA A 1 183 ? -5.276 -12.486 13.317 1.00 96.88 183 ALA A O 1
ATOM 1435 N N . LEU A 1 184 ? -4.451 -11.174 11.697 1.00 98.00 184 LEU A N 1
ATOM 1436 C CA . LEU A 1 184 ? -5.727 -10.589 11.281 1.00 98.00 184 LEU A CA 1
ATOM 1437 C C . LEU A 1 184 ? -6.347 -11.493 10.208 1.00 98.00 184 LEU A C 1
ATOM 1439 O O . LEU A 1 184 ? -5.937 -11.497 9.051 1.00 98.00 184 LEU A O 1
ATOM 1443 N N . THR A 1 185 ? -7.288 -12.338 10.619 1.00 97.50 185 THR A N 1
ATOM 1444 C CA . THR A 1 185 ? -7.722 -13.506 9.833 1.00 97.50 185 THR A CA 1
ATOM 1445 C C . THR A 1 185 ? -8.964 -13.239 8.989 1.00 97.50 185 THR A C 1
ATOM 1447 O O . THR A 1 185 ? -9.080 -13.770 7.884 1.00 97.50 185 THR A O 1
ATOM 1450 N N . ASN A 1 186 ? -9.895 -12.442 9.507 1.00 98.31 186 ASN A N 1
ATOM 1451 C CA . ASN A 1 186 ? -11.232 -12.313 8.943 1.00 98.31 186 ASN A CA 1
ATOM 1452 C C . ASN A 1 186 ? -11.290 -11.102 8.014 1.00 98.31 186 ASN A C 1
ATOM 1454 O O . ASN A 1 186 ? -11.107 -9.978 8.477 1.00 98.31 186 ASN A O 1
ATOM 1458 N N . LEU A 1 187 ? -11.560 -11.329 6.728 1.00 98.62 187 LEU A N 1
ATOM 1459 C CA . LEU A 1 187 ? -11.880 -10.272 5.775 1.00 98.62 187 LEU A CA 1
ATOM 1460 C C . LEU A 1 187 ? -13.339 -9.850 5.976 1.00 98.62 187 LEU A C 1
ATOM 1462 O O . LEU A 1 187 ? -14.237 -10.698 5.966 1.00 98.62 187 LEU A O 1
ATOM 1466 N N . VAL A 1 188 ? -13.573 -8.550 6.126 1.00 98.56 188 VAL A N 1
ATOM 1467 C CA . VAL A 1 188 ? -14.888 -7.947 6.362 1.00 98.56 188 VAL A CA 1
ATOM 1468 C C . VAL A 1 188 ? -15.102 -6.793 5.393 1.00 98.56 188 VAL A C 1
ATOM 1470 O O . VAL A 1 188 ? -14.224 -5.948 5.243 1.00 98.56 188 VAL A O 1
ATOM 1473 N N . TYR A 1 189 ? -16.253 -6.755 4.732 1.00 98.31 189 TYR A N 1
ATOM 1474 C CA . TYR A 1 189 ? -16.630 -5.676 3.816 1.00 98.31 189 TYR A CA 1
ATOM 1475 C C . TYR A 1 189 ? -18.139 -5.680 3.567 1.00 98.31 189 TYR A C 1
ATOM 1477 O O . TYR A 1 189 ? -18.827 -6.664 3.848 1.00 98.31 189 TYR A O 1
ATOM 1485 N N . TYR A 1 190 ? -18.664 -4.590 3.016 1.00 98.38 190 TYR A N 1
ATOM 1486 C CA . TYR A 1 190 ? -20.043 -4.531 2.542 1.00 98.38 190 TYR A CA 1
ATOM 1487 C C . TYR A 1 190 ? -20.110 -4.811 1.037 1.00 98.38 190 TYR A C 1
ATOM 1489 O O . TYR A 1 190 ? -19.389 -4.189 0.255 1.00 98.38 190 TYR A O 1
ATOM 1497 N N . ASN A 1 191 ? -20.993 -5.729 0.635 1.00 97.19 191 ASN A N 1
ATOM 1498 C CA . ASN A 1 191 ? -21.253 -6.039 -0.774 1.00 97.19 191 ASN A CA 1
ATOM 1499 C C . ASN A 1 191 ? -22.739 -6.073 -1.154 1.00 97.19 191 ASN A C 1
ATOM 1501 O O . ASN A 1 191 ? -23.114 -6.660 -2.168 1.00 97.19 191 ASN A O 1
ATOM 1505 N N . GLY A 1 192 ? -23.601 -5.462 -0.341 1.00 97.06 192 GLY A N 1
ATOM 1506 C CA . GLY A 1 192 ? -25.012 -5.296 -0.682 1.00 97.06 192 GLY A CA 1
ATOM 1507 C C . GLY A 1 192 ? -25.228 -4.208 -1.738 1.00 97.06 192 GLY A C 1
ATOM 1508 O O . GLY A 1 192 ? -24.299 -3.549 -2.187 1.00 97.06 192 GLY A O 1
ATOM 1509 N N . THR A 1 193 ? -26.475 -4.002 -2.151 1.00 96.50 193 THR A N 1
ATOM 1510 C CA . THR A 1 193 ? -26.830 -3.020 -3.194 1.00 96.50 193 THR A CA 1
ATOM 1511 C C . THR A 1 193 ? -27.302 -1.673 -2.637 1.00 96.50 193 THR A C 1
ATOM 1513 O O . THR A 1 193 ? -27.632 -0.779 -3.410 1.00 96.50 193 THR A O 1
ATOM 1516 N N . ALA A 1 194 ? -27.354 -1.518 -1.311 1.00 97.06 194 ALA A N 1
ATOM 1517 C CA . ALA A 1 194 ? -27.816 -0.317 -0.613 1.00 97.06 194 ALA A CA 1
ATOM 1518 C C . ALA A 1 194 ? -26.696 0.229 0.297 1.00 97.06 194 ALA A C 1
ATOM 1520 O O . ALA A 1 194 ? -26.761 0.058 1.518 1.00 97.06 194 ALA A O 1
ATOM 1521 N N . PRO A 1 195 ? -25.637 0.833 -0.276 1.00 97.00 195 PRO A N 1
ATOM 1522 C CA . PRO A 1 195 ? -24.473 1.272 0.489 1.00 97.00 195 PRO A CA 1
ATOM 1523 C C . PRO A 1 195 ? -24.844 2.345 1.520 1.00 97.00 195 PRO A C 1
ATOM 1525 O O . PRO A 1 195 ? -25.758 3.140 1.302 1.00 97.00 195 PRO A O 1
ATOM 1528 N N . TRP A 1 196 ? -24.102 2.381 2.624 1.00 96.94 196 TRP A N 1
ATOM 1529 C CA . TRP A 1 196 ? -24.208 3.356 3.714 1.00 96.94 196 TRP A CA 1
ATOM 1530 C C . TRP A 1 196 ? -25.529 3.297 4.490 1.00 96.94 196 TRP A C 1
ATOM 1532 O O . TRP A 1 196 ? -25.958 4.281 5.086 1.00 96.94 196 TRP A O 1
ATOM 1542 N N . THR A 1 197 ? -26.170 2.126 4.508 1.00 97.81 197 THR A N 1
ATOM 1543 C CA . THR A 1 197 ? -27.424 1.881 5.246 1.00 97.81 197 THR A CA 1
ATOM 1544 C C . THR A 1 197 ? -27.240 1.030 6.502 1.00 97.81 197 THR A C 1
ATOM 1546 O O . THR A 1 197 ? -28.206 0.778 7.218 1.00 97.81 197 THR A O 1
ATOM 1549 N N . GLY A 1 198 ? -26.014 0.570 6.781 1.00 97.00 198 GLY A N 1
ATOM 1550 C CA . GLY A 1 198 ? -25.739 -0.346 7.893 1.00 97.00 198 GLY A CA 1
ATOM 1551 C C . GLY A 1 198 ? -26.254 -1.771 7.657 1.00 97.00 198 GLY A C 1
ATOM 1552 O O . GLY A 1 198 ? -26.536 -2.490 8.613 1.00 97.00 198 GLY A O 1
ATOM 1553 N N . GLY A 1 199 ? -26.412 -2.179 6.392 1.00 97.44 199 GLY A N 1
ATOM 1554 C CA . GLY A 1 199 ? -26.804 -3.543 6.039 1.00 97.44 199 GLY A CA 1
ATOM 1555 C C . GLY A 1 199 ? -25.770 -4.601 6.452 1.00 97.44 199 GLY A C 1
ATOM 1556 O O . GLY A 1 199 ? -24.666 -4.296 6.900 1.00 97.44 199 GLY A O 1
ATOM 1557 N N . ALA A 1 200 ? -26.131 -5.876 6.290 1.00 98.00 200 ALA A N 1
ATOM 1558 C CA . ALA A 1 200 ? -25.283 -6.988 6.710 1.00 98.00 200 ALA A CA 1
ATOM 1559 C C . ALA A 1 200 ? -23.917 -6.984 5.998 1.00 98.00 200 ALA A C 1
ATOM 1561 O O . ALA A 1 200 ? -23.835 -6.878 4.774 1.00 98.00 200 ALA A O 1
ATOM 1562 N N . LEU A 1 201 ? -22.850 -7.142 6.784 1.00 98.12 201 LEU A N 1
ATOM 1563 C CA . LEU A 1 201 ? -21.486 -7.256 6.279 1.00 98.12 201 LEU A CA 1
ATOM 1564 C C . LEU A 1 201 ? -21.198 -8.682 5.810 1.00 98.12 201 LEU A C 1
ATOM 1566 O O . LEU A 1 201 ? -21.583 -9.660 6.457 1.00 98.12 201 LEU A O 1
ATOM 1570 N N . THR A 1 202 ? -20.436 -8.794 4.730 1.00 98.00 202 THR A N 1
ATOM 1571 C CA . THR A 1 202 ? -19.805 -10.047 4.330 1.00 98.00 202 THR A CA 1
ATOM 1572 C C . THR A 1 202 ? -18.583 -10.301 5.209 1.00 98.00 202 THR A C 1
ATOM 1574 O O . THR A 1 202 ? -17.770 -9.404 5.433 1.00 98.00 202 THR A O 1
ATOM 1577 N N . ARG A 1 203 ? -18.439 -11.543 5.687 1.00 97.69 203 ARG A N 1
ATOM 1578 C CA . ARG A 1 203 ? -17.271 -12.028 6.434 1.00 97.69 203 ARG A CA 1
ATOM 1579 C C . ARG A 1 203 ? -16.745 -13.314 5.816 1.00 97.69 203 ARG A C 1
ATOM 1581 O O . ARG A 1 203 ? -17.532 -14.228 5.572 1.00 97.69 203 ARG A O 1
ATOM 1588 N N . ARG A 1 204 ? -15.438 -13.394 5.563 1.00 95.88 204 ARG A N 1
ATOM 1589 C CA . ARG A 1 204 ? -14.786 -14.576 4.972 1.00 95.88 204 ARG A CA 1
ATOM 1590 C C . ARG A 1 204 ? -13.357 -14.728 5.486 1.00 95.88 204 ARG A C 1
ATOM 1592 O O . ARG A 1 204 ? -12.747 -13.764 5.938 1.00 95.88 204 ARG A O 1
ATOM 1599 N N . VAL A 1 205 ? -12.808 -15.931 5.360 1.00 97.75 205 VAL A N 1
ATOM 1600 C CA . VAL A 1 205 ? -11.370 -16.186 5.497 1.00 97.75 205 VAL A CA 1
ATOM 1601 C C . VAL A 1 205 ? -10.864 -16.583 4.112 1.00 97.75 205 VAL A C 1
ATOM 1603 O O . VAL A 1 205 ? -11.116 -17.718 3.710 1.00 97.75 205 VAL A O 1
ATOM 1606 N N . PRO A 1 206 ? -10.213 -15.672 3.366 1.00 97.00 206 PRO A N 1
ATOM 1607 C CA . PRO A 1 206 ? -9.732 -15.984 2.026 1.00 97.00 206 PRO A CA 1
ATOM 1608 C C . PRO A 1 206 ? -8.712 -17.120 2.015 1.00 97.00 206 PRO A C 1
ATOM 1610 O O . PRO A 1 206 ? -7.908 -17.259 2.946 1.00 97.00 206 PRO A O 1
ATOM 1613 N N . GLY A 1 207 ? -8.734 -17.907 0.945 1.00 95.94 207 GLY A N 1
ATOM 1614 C CA . GLY A 1 207 ? -7.752 -18.935 0.644 1.00 95.94 207 GLY A CA 1
ATOM 1615 C C . GLY A 1 207 ? -6.528 -18.399 -0.100 1.00 95.94 207 GLY A C 1
ATOM 1616 O O . GLY A 1 207 ? -6.197 -17.212 -0.060 1.00 95.94 207 GLY A O 1
ATOM 1617 N N . TRP A 1 208 ? -5.836 -19.322 -0.764 1.00 92.56 208 TRP A N 1
ATOM 1618 C CA . TRP A 1 208 ? -4.741 -19.059 -1.694 1.00 92.56 208 TRP A CA 1
ATOM 1619 C C . TRP A 1 208 ? -5.029 -19.806 -3.004 1.00 92.56 208 TRP A C 1
ATOM 1621 O O . TRP A 1 208 ? -5.412 -20.978 -2.932 1.00 92.56 208 TRP A O 1
ATOM 1631 N N . PRO A 1 209 ? -4.796 -19.218 -4.193 1.00 93.38 209 PRO A N 1
ATOM 1632 C CA . PRO A 1 209 ? -4.239 -17.885 -4.463 1.00 93.38 209 PRO A CA 1
ATOM 1633 C C . PRO A 1 209 ? -5.318 -16.781 -4.390 1.00 93.38 209 PRO A C 1
ATOM 1635 O O . PRO A 1 209 ? -6.275 -16.915 -3.638 1.00 93.38 209 PRO A O 1
ATOM 1638 N N . ASN A 1 210 ? -5.143 -15.684 -5.135 1.00 95.31 210 ASN A N 1
ATOM 1639 C CA . ASN A 1 210 ? -6.072 -14.555 -5.217 1.00 95.31 210 ASN A CA 1
ATOM 1640 C C . ASN A 1 210 ? -7.531 -14.970 -5.470 1.00 95.31 210 ASN A C 1
ATOM 1642 O O . ASN A 1 210 ? -7.855 -15.608 -6.472 1.00 95.31 210 ASN A O 1
ATOM 1646 N N . GLU A 1 211 ? -8.409 -14.492 -4.599 1.00 97.25 211 GLU A N 1
ATOM 1647 C CA . GLU A 1 211 ? -9.849 -14.386 -4.795 1.00 97.25 211 GLU A CA 1
ATOM 1648 C C . GLU A 1 211 ? -10.222 -12.937 -5.155 1.00 97.25 211 GLU A C 1
ATOM 1650 O O . GLU A 1 211 ? -9.406 -12.017 -5.016 1.00 97.25 211 GLU A O 1
ATOM 1655 N N . TYR A 1 212 ? -11.450 -12.732 -5.643 1.00 97.00 212 TYR A N 1
ATOM 1656 C CA . TYR A 1 212 ? -11.940 -11.434 -6.114 1.00 97.00 212 TYR A CA 1
ATOM 1657 C C . TYR A 1 212 ? -13.393 -11.199 -5.696 1.00 97.00 212 TYR A C 1
ATOM 1659 O O . TYR A 1 212 ? -14.209 -12.122 -5.707 1.00 97.00 212 TYR A O 1
ATOM 1667 N N . ASP A 1 213 ? -13.736 -9.942 -5.419 1.00 96.94 213 ASP A N 1
ATOM 1668 C CA . ASP A 1 213 ? -15.117 -9.460 -5.357 1.00 96.94 213 ASP A CA 1
ATOM 1669 C C . ASP A 1 213 ? -15.209 -8.120 -6.107 1.00 96.94 213 ASP A C 1
ATOM 1671 O O . ASP A 1 213 ? -14.306 -7.288 -6.021 1.00 96.94 213 ASP A O 1
ATOM 1675 N N . LYS A 1 214 ? -16.275 -7.939 -6.891 1.00 96.50 214 LYS A N 1
ATOM 1676 C CA . LYS A 1 214 ? -16.499 -6.771 -7.764 1.00 96.50 214 LYS A CA 1
ATOM 1677 C C . LYS A 1 214 ? -17.607 -5.847 -7.263 1.00 96.50 214 LYS A C 1
ATOM 1679 O O . LYS A 1 214 ? -17.958 -4.884 -7.948 1.00 96.50 214 LYS A O 1
ATOM 1684 N N . GLN A 1 215 ? -18.174 -6.148 -6.096 1.00 96.12 215 GLN A N 1
ATOM 1685 C CA . GLN A 1 215 ? -19.341 -5.473 -5.546 1.00 96.12 215 GLN A CA 1
ATOM 1686 C C . GLN A 1 215 ? -19.041 -4.815 -4.193 1.00 96.12 215 GLN A C 1
ATOM 1688 O O . GLN A 1 215 ? -19.894 -4.788 -3.319 1.00 96.12 215 GLN A O 1
ATOM 1693 N N . LEU A 1 216 ? -17.855 -4.237 -3.990 1.00 96.50 216 LEU A N 1
ATOM 1694 C CA . LEU A 1 216 ? -17.570 -3.446 -2.786 1.00 96.50 216 LEU A CA 1
ATOM 1695 C C . LEU A 1 216 ? -18.204 -2.055 -2.912 1.00 96.50 216 LEU A C 1
ATOM 1697 O O . LEU A 1 216 ? -17.522 -1.066 -3.184 1.00 96.50 216 LEU A O 1
ATOM 1701 N N . THR A 1 217 ? -19.524 -1.968 -2.752 1.00 97.06 217 THR A N 1
ATOM 1702 C CA . THR A 1 217 ? -20.306 -0.744 -3.009 1.00 97.06 217 THR A CA 1
ATOM 1703 C C . THR A 1 217 ? -20.025 0.392 -2.026 1.00 97.06 217 THR A C 1
ATOM 1705 O O . THR A 1 217 ? -20.348 1.538 -2.323 1.00 97.06 217 THR A O 1
ATOM 1708 N N . GLU A 1 218 ? -19.404 0.100 -0.882 1.00 98.00 218 GLU A N 1
ATOM 1709 C CA . GLU A 1 218 ? -18.905 1.105 0.071 1.00 98.00 218 GLU A CA 1
ATOM 1710 C C . GLU A 1 218 ? -17.387 1.357 -0.066 1.00 98.00 218 GLU A C 1
ATOM 1712 O O . GLU A 1 218 ? -16.820 2.182 0.643 1.00 98.00 218 GLU A O 1
ATOM 1717 N N . ASN A 1 219 ? -16.720 0.680 -1.007 1.00 97.31 219 ASN A N 1
ATOM 1718 C CA . ASN A 1 219 ? -15.304 0.843 -1.367 1.00 97.31 219 ASN A CA 1
ATOM 1719 C C . ASN A 1 219 ? -14.291 0.646 -0.221 1.00 97.31 219 ASN A C 1
ATOM 1721 O O . ASN A 1 219 ? -13.158 1.133 -0.304 1.00 97.31 219 ASN A O 1
ATOM 1725 N N . TRP A 1 220 ? -14.676 -0.067 0.840 1.00 97.94 220 TRP A N 1
ATOM 1726 C CA . TRP A 1 220 ? -13.788 -0.445 1.936 1.00 97.94 220 TRP A CA 1
ATOM 1727 C C . TRP A 1 220 ? -13.790 -1.954 2.182 1.00 97.94 220 TRP A C 1
ATOM 1729 O O . TRP A 1 220 ? -14.775 -2.646 1.925 1.00 97.94 220 TRP A O 1
ATOM 1739 N N . ALA A 1 221 ? -12.675 -2.446 2.713 1.00 98.31 221 ALA A N 1
ATOM 1740 C CA . ALA A 1 221 ? -12.546 -3.779 3.288 1.00 98.31 221 ALA A CA 1
ATOM 1741 C C . ALA A 1 221 ? -11.603 -3.733 4.495 1.00 98.31 221 ALA A C 1
ATOM 1743 O O . ALA A 1 221 ? -10.758 -2.844 4.596 1.00 98.31 221 ALA A O 1
ATOM 1744 N N . ALA A 1 222 ? -11.735 -4.682 5.412 1.00 98.44 222 ALA A N 1
ATOM 1745 C CA . ALA A 1 222 ? -10.908 -4.769 6.606 1.00 98.44 222 ALA A CA 1
ATOM 1746 C C . ALA A 1 222 ? -10.456 -6.201 6.877 1.00 98.44 222 ALA A C 1
ATOM 1748 O O . ALA A 1 222 ? -11.220 -7.139 6.666 1.00 98.44 222 ALA A O 1
ATOM 1749 N N . TYR A 1 223 ? -9.243 -6.358 7.406 1.00 98.56 223 TYR A N 1
ATOM 1750 C CA . TYR A 1 223 ? -8.830 -7.587 8.078 1.00 98.56 223 TYR A CA 1
ATOM 1751 C C . TYR A 1 223 ? -8.872 -7.384 9.587 1.00 98.56 223 TYR A C 1
ATOM 1753 O O . TYR A 1 223 ? -8.213 -6.487 10.118 1.00 98.56 223 TYR A O 1
ATOM 1761 N N . VAL A 1 224 ? -9.615 -8.245 10.279 1.00 98.50 224 VAL A N 1
ATOM 1762 C CA . VAL A 1 224 ? -9.808 -8.187 11.733 1.00 98.50 224 VAL A CA 1
ATOM 1763 C C . VAL A 1 224 ? -9.458 -9.511 12.412 1.00 98.50 224 VAL A C 1
ATOM 1765 O O . VAL A 1 224 ? -9.451 -10.583 11.794 1.00 98.50 224 VAL A O 1
ATOM 1768 N N . ASP A 1 225 ? -9.120 -9.438 13.696 1.00 96.75 225 ASP A N 1
ATOM 1769 C CA . ASP A 1 225 ? -8.942 -10.605 14.556 1.00 96.75 225 ASP A CA 1
ATOM 1770 C C . ASP A 1 225 ? -10.297 -11.195 15.007 1.00 96.75 225 ASP A C 1
ATOM 1772 O O . ASP A 1 225 ? -11.366 -10.811 14.531 1.00 96.75 225 ASP A O 1
ATOM 1776 N N . AL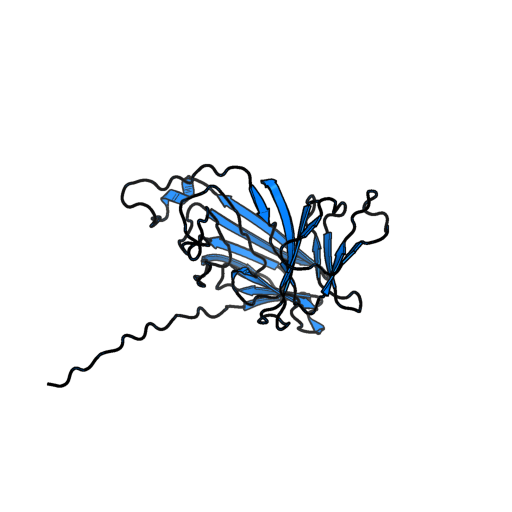A A 1 226 ? -10.266 -12.178 15.911 1.00 95.81 226 ALA A N 1
ATOM 1777 C CA . ALA A 1 226 ? -11.473 -12.823 16.437 1.00 95.81 226 ALA A CA 1
ATOM 1778 C C . ALA A 1 226 ? -12.343 -11.913 17.332 1.00 95.81 226 ALA A C 1
ATOM 1780 O O . ALA A 1 226 ? -13.423 -12.324 17.747 1.00 95.81 226 ALA A O 1
ATOM 1781 N N . ARG A 1 227 ? -11.876 -10.703 17.659 1.00 96.38 227 ARG A N 1
ATOM 1782 C CA . ARG A 1 227 ? -12.568 -9.707 18.489 1.00 96.38 227 ARG A CA 1
ATOM 1783 C C . ARG A 1 227 ? -13.058 -8.518 17.656 1.00 96.38 227 ARG A C 1
ATOM 1785 O O . ARG A 1 227 ? -13.355 -7.474 18.226 1.00 96.38 227 ARG A O 1
ATOM 1792 N N . ASP A 1 228 ? -13.103 -8.667 16.329 1.00 96.19 228 ASP A N 1
ATOM 1793 C CA . ASP A 1 228 ? -13.446 -7.607 15.372 1.00 96.19 228 ASP A CA 1
ATOM 1794 C C . ASP A 1 228 ? -12.525 -6.365 15.472 1.00 96.19 228 ASP A C 1
ATOM 1796 O O . ASP A 1 228 ? -12.916 -5.249 15.133 1.00 96.19 228 ASP A O 1
ATOM 1800 N N . TRP A 1 229 ? -11.268 -6.549 15.895 1.00 96.38 229 TRP A N 1
ATOM 1801 C CA . TRP A 1 229 ? -10.261 -5.484 15.920 1.00 96.38 229 TRP A CA 1
ATOM 1802 C C . TRP A 1 229 ? -9.204 -5.697 14.831 1.00 96.38 229 TRP A C 1
ATOM 1804 O O . TRP A 1 229 ? -8.688 -6.804 14.663 1.00 96.38 229 TRP A O 1
ATOM 1814 N N . GLY A 1 230 ? -8.847 -4.646 14.089 1.00 97.25 230 GLY A N 1
ATOM 1815 C CA . GLY A 1 230 ? -7.843 -4.761 13.032 1.00 97.25 230 GLY A CA 1
ATOM 1816 C C . GLY A 1 230 ? -7.691 -3.526 12.154 1.00 97.25 230 GLY A C 1
ATOM 1817 O O . GLY A 1 230 ? -7.774 -2.396 12.630 1.00 97.25 230 GLY A O 1
ATOM 1818 N N . LEU A 1 231 ? -7.424 -3.764 10.871 1.00 97.38 231 LEU A N 1
ATOM 1819 C CA . LEU A 1 231 ? -7.061 -2.749 9.887 1.00 97.38 231 LEU A CA 1
ATOM 1820 C C . LEU A 1 231 ? -8.106 -2.673 8.773 1.00 97.38 231 LEU A C 1
ATOM 1822 O O . LEU A 1 231 ? -8.360 -3.670 8.101 1.00 97.38 231 LEU A O 1
ATOM 1826 N N . GLY A 1 232 ? -8.652 -1.477 8.554 1.00 97.56 232 GLY A N 1
ATOM 1827 C CA . GLY A 1 232 ? -9.507 -1.152 7.415 1.00 97.56 232 GLY A CA 1
ATOM 1828 C C . GLY A 1 232 ? -8.759 -0.381 6.330 1.00 97.56 232 GLY A C 1
ATOM 1829 O O . GLY A 1 232 ? -7.873 0.421 6.620 1.00 97.56 232 GLY A O 1
ATOM 1830 N N . VAL A 1 233 ? -9.147 -0.608 5.080 1.00 97.88 233 VAL A N 1
ATOM 1831 C CA . VAL A 1 233 ? -8.650 0.085 3.891 1.00 97.88 233 VAL A CA 1
ATOM 1832 C C . VAL A 1 233 ? -9.853 0.600 3.118 1.00 97.88 233 VAL A C 1
ATOM 1834 O O . VAL A 1 233 ? -10.763 -0.164 2.807 1.00 97.88 233 VAL A O 1
ATOM 1837 N N . PHE A 1 234 ? -9.855 1.894 2.812 1.00 97.56 234 PHE A N 1
ATOM 1838 C CA . PHE A 1 234 ? -10.914 2.567 2.065 1.00 97.56 234 PHE A CA 1
ATOM 1839 C C . PHE A 1 234 ? -10.307 3.285 0.862 1.00 97.56 234 PHE A C 1
ATOM 1841 O O . PHE A 1 234 ? -9.427 4.130 1.028 1.00 97.56 234 PHE A O 1
ATOM 1848 N N . VAL A 1 235 ? -10.772 2.951 -0.344 1.00 95.75 235 VAL A N 1
ATOM 1849 C CA . VAL A 1 235 ? -10.303 3.571 -1.594 1.00 95.75 235 VAL A CA 1
ATOM 1850 C C . VAL A 1 235 ? -11.510 4.065 -2.399 1.00 95.75 235 VAL A C 1
ATOM 1852 O O . VAL A 1 235 ? -12.077 3.304 -3.188 1.00 95.75 235 VAL A O 1
ATOM 1855 N N . PRO A 1 236 ? -11.920 5.337 -2.212 1.00 93.62 236 PRO A N 1
ATOM 1856 C CA . PRO A 1 236 ? -13.151 5.884 -2.781 1.00 93.62 236 PRO A CA 1
ATOM 1857 C C . PRO A 1 236 ? -13.251 5.692 -4.293 1.00 93.62 236 PRO A C 1
ATOM 1859 O O . PRO A 1 236 ? -12.349 6.105 -5.021 1.00 93.62 236 PRO A O 1
ATOM 1862 N N . GLY A 1 237 ? -14.363 5.131 -4.771 1.00 92.50 237 GLY A N 1
ATOM 1863 C CA . GLY A 1 237 ? -14.648 4.882 -6.189 1.00 92.50 237 GLY A CA 1
ATOM 1864 C C . GLY A 1 237 ? -14.109 3.555 -6.736 1.00 92.50 237 GLY A C 1
ATOM 1865 O O . GLY A 1 237 ? -14.105 3.363 -7.949 1.00 92.50 237 GLY A O 1
ATOM 1866 N N . THR A 1 238 ? -13.595 2.664 -5.881 1.00 95.00 238 THR A N 1
ATOM 1867 C CA . THR A 1 238 ? -13.100 1.337 -6.280 1.00 95.00 238 THR A CA 1
ATOM 1868 C C . THR A 1 238 ? -14.033 0.245 -5.771 1.00 95.00 238 THR A C 1
ATOM 1870 O O . THR A 1 238 ? -14.133 0.024 -4.567 1.00 95.00 238 THR A O 1
ATOM 1873 N N . THR A 1 239 ? -14.715 -0.448 -6.683 1.00 96.44 239 THR A N 1
ATOM 1874 C CA . THR A 1 239 ? -15.681 -1.508 -6.342 1.00 96.44 239 THR A CA 1
ATOM 1875 C C . THR A 1 239 ? -15.119 -2.920 -6.487 1.00 96.44 239 THR A C 1
ATOM 1877 O O . THR A 1 239 ? -15.744 -3.860 -6.008 1.00 96.44 239 THR A O 1
ATOM 1880 N N . GLU A 1 240 ? -13.962 -3.079 -7.135 1.00 97.44 240 GLU A N 1
ATOM 1881 C CA . GLU A 1 240 ? -13.281 -4.363 -7.309 1.00 97.44 240 GLU A CA 1
ATOM 1882 C C . GLU A 1 240 ? -12.096 -4.482 -6.346 1.00 97.44 240 GLU A C 1
ATOM 1884 O O . GLU A 1 240 ? -11.313 -3.547 -6.182 1.00 97.44 240 GLU A O 1
ATOM 1889 N N . MET A 1 241 ? -11.967 -5.635 -5.699 1.00 97.00 241 MET A N 1
ATOM 1890 C CA . MET A 1 241 ? -10.912 -5.946 -4.740 1.00 97.00 241 MET A CA 1
ATOM 1891 C C . MET A 1 241 ? -10.437 -7.374 -4.982 1.00 97.00 241 MET A C 1
ATOM 1893 O O . MET A 1 241 ? -11.253 -8.273 -5.199 1.00 97.00 241 MET A O 1
ATOM 1897 N N . THR A 1 242 ? -9.131 -7.591 -4.893 1.00 97.88 242 THR A N 1
ATOM 1898 C CA . THR A 1 242 ? -8.553 -8.928 -4.767 1.00 97.88 242 THR A CA 1
ATOM 1899 C C . THR A 1 242 ? -8.047 -9.159 -3.352 1.00 97.88 242 THR A C 1
ATOM 1901 O O . THR A 1 242 ? -7.667 -8.213 -2.663 1.00 97.88 242 THR A O 1
ATOM 1904 N N . PHE A 1 243 ? -8.062 -10.405 -2.896 1.00 97.38 243 PHE A N 1
ATOM 1905 C CA . PHE A 1 243 ? -7.622 -10.777 -1.558 1.00 97.38 243 PHE A CA 1
ATOM 1906 C C . PHE A 1 243 ? -7.154 -12.231 -1.518 1.00 97.38 243 PHE A C 1
ATOM 1908 O O . PHE A 1 243 ? -7.610 -13.065 -2.295 1.00 97.38 243 PHE A O 1
ATOM 1915 N N . TYR A 1 244 ? -6.233 -12.540 -0.611 1.00 97.81 244 TYR A N 1
ATOM 1916 C CA . TYR A 1 244 ? -5.788 -13.904 -0.319 1.00 97.81 244 TYR A CA 1
ATOM 1917 C C . TYR A 1 244 ? -5.171 -13.966 1.076 1.00 97.81 244 TYR A C 1
ATOM 1919 O O . TYR A 1 244 ? -4.862 -12.939 1.689 1.00 97.81 244 TYR A O 1
ATOM 1927 N N . ARG A 1 245 ? -4.896 -15.181 1.552 1.00 97.38 245 ARG A N 1
ATOM 1928 C CA . ARG A 1 245 ? -4.021 -15.404 2.708 1.00 97.38 245 ARG A CA 1
ATOM 1929 C C . ARG A 1 245 ? -2.866 -16.323 2.347 1.00 97.38 245 ARG A C 1
ATOM 1931 O O . ARG A 1 245 ? -3.067 -17.416 1.829 1.00 97.38 245 ARG A O 1
ATOM 1938 N N . HIS A 1 246 ? -1.648 -15.880 2.641 1.00 96.94 246 HIS A N 1
ATOM 1939 C CA . HIS A 1 246 ? -0.458 -16.711 2.504 1.00 96.94 246 HIS A CA 1
ATOM 1940 C C . HIS A 1 246 ? -0.089 -17.277 3.880 1.00 96.94 246 HIS A C 1
ATOM 1942 O O . HIS A 1 246 ? 0.156 -16.489 4.800 1.00 96.94 246 HIS A O 1
ATOM 1948 N N . PRO A 1 247 ? -0.064 -18.609 4.064 1.00 96.44 247 PRO A N 1
ATOM 1949 C CA . PRO A 1 247 ? 0.227 -19.202 5.360 1.00 96.44 247 PRO A CA 1
ATOM 1950 C C . PRO A 1 247 ? 1.684 -18.966 5.765 1.00 96.44 247 PRO A C 1
ATOM 1952 O O . PRO A 1 247 ? 2.595 -18.998 4.943 1.00 96.44 247 PRO A O 1
ATOM 1955 N N . GLY A 1 248 ? 1.919 -18.770 7.059 1.00 96.06 248 GLY A N 1
ATOM 1956 C CA . GLY A 1 248 ? 3.263 -18.635 7.607 1.00 96.06 248 GLY A CA 1
ATOM 1957 C C . GLY A 1 248 ? 3.256 -18.047 9.010 1.00 96.06 248 GLY A C 1
ATOM 1958 O O . GLY A 1 248 ? 2.204 -17.821 9.606 1.00 96.06 248 GLY A O 1
ATOM 1959 N N . LYS A 1 249 ? 4.453 -17.795 9.549 1.00 97.56 249 LYS A N 1
ATOM 1960 C CA . LYS A 1 249 ? 4.602 -17.136 10.851 1.00 97.56 249 LYS A CA 1
ATOM 1961 C C . LYS A 1 249 ? 3.956 -15.735 10.801 1.00 97.56 249 LYS A C 1
ATOM 1963 O O . LYS A 1 249 ? 4.231 -15.027 9.831 1.00 97.56 249 LYS A O 1
ATOM 1968 N N . PRO A 1 250 ? 3.148 -15.333 11.802 1.00 96.94 250 PRO A N 1
ATOM 1969 C CA . PRO A 1 250 ? 2.604 -13.978 11.903 1.00 96.94 250 PRO A CA 1
ATOM 1970 C C . PRO A 1 250 ? 3.671 -12.945 12.299 1.00 96.94 250 PRO A C 1
ATOM 1972 O O . PRO A 1 250 ? 4.810 -13.295 12.632 1.00 96.94 250 PRO A O 1
ATOM 1975 N N . GLY A 1 251 ? 3.278 -11.673 12.307 1.00 96.19 251 GLY A N 1
ATOM 1976 C CA . GLY A 1 251 ? 4.126 -10.536 12.656 1.00 96.19 251 GLY A CA 1
ATOM 1977 C C . GLY A 1 251 ? 4.734 -9.812 11.448 1.00 96.19 251 GLY A C 1
ATOM 1978 O O . GLY A 1 251 ? 4.653 -10.293 10.315 1.00 96.19 251 GLY A O 1
ATOM 1979 N N . PRO A 1 252 ? 5.390 -8.660 11.680 1.00 94.25 252 PRO A N 1
ATOM 1980 C CA . PRO A 1 252 ? 5.853 -7.766 10.616 1.00 94.25 252 PRO A CA 1
ATOM 1981 C C . PRO A 1 252 ? 6.902 -8.391 9.691 1.00 94.25 252 PRO A C 1
ATOM 1983 O O . PRO A 1 252 ? 6.858 -8.177 8.487 1.00 94.25 252 PRO A O 1
ATOM 1986 N N . ALA A 1 253 ? 7.800 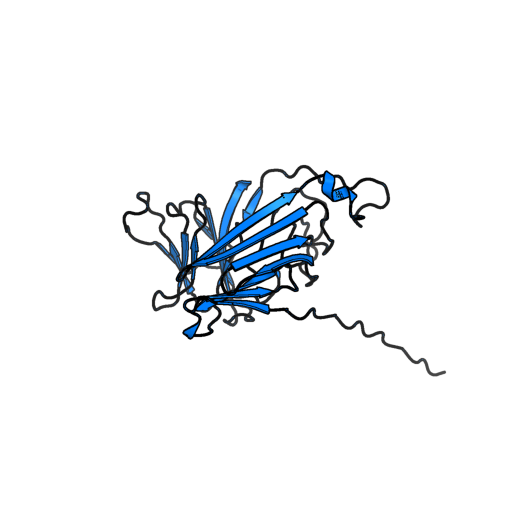-9.212 10.239 1.00 95.00 253 ALA A N 1
ATOM 1987 C CA . ALA A 1 253 ? 8.820 -9.947 9.485 1.00 95.00 253 ALA A CA 1
ATOM 1988 C C . ALA A 1 253 ? 8.462 -11.435 9.295 1.00 95.00 253 ALA A C 1
ATOM 1990 O O . ALA A 1 253 ? 9.321 -12.252 8.973 1.00 95.00 253 ALA A O 1
ATOM 1991 N N . GLY A 1 254 ? 7.218 -11.825 9.581 1.00 96.19 254 GLY A N 1
ATOM 1992 C CA . GLY A 1 254 ? 6.750 -13.198 9.424 1.00 96.19 254 GLY A CA 1
ATOM 1993 C C . GLY A 1 254 ? 6.435 -13.530 7.964 1.00 96.19 254 GLY A C 1
ATOM 1994 O O . GLY A 1 254 ? 6.007 -12.666 7.209 1.00 96.19 254 GLY A O 1
ATOM 1995 N N . GLY A 1 255 ? 6.632 -14.779 7.536 1.00 96.19 255 GLY A N 1
ATOM 1996 C CA . GLY A 1 255 ? 6.337 -15.169 6.150 1.00 96.19 255 GLY A CA 1
ATOM 1997 C C . GLY A 1 255 ? 4.843 -15.121 5.795 1.00 96.19 255 GLY A C 1
ATOM 1998 O O . GLY A 1 255 ? 4.503 -14.927 4.625 1.00 96.19 255 GLY A O 1
ATOM 1999 N N . GLY A 1 256 ? 3.956 -15.259 6.788 1.00 97.25 256 GLY A N 1
ATOM 2000 C CA . GLY A 1 256 ? 2.509 -15.265 6.581 1.00 97.25 256 GLY A CA 1
ATOM 2001 C C . GLY A 1 256 ? 1.921 -13.859 6.484 1.00 97.25 256 GLY A C 1
ATOM 2002 O O . GLY A 1 256 ? 2.381 -12.942 7.164 1.00 97.25 256 GLY A O 1
ATOM 2003 N N . CYS A 1 257 ? 0.871 -13.692 5.682 1.00 97.75 257 CYS A N 1
ATOM 2004 C CA . CYS A 1 257 ? 0.152 -12.422 5.559 1.00 97.75 257 CYS A CA 1
ATOM 2005 C C . CYS A 1 257 ? -1.317 -12.611 5.161 1.00 97.75 257 CYS A C 1
ATOM 2007 O O . CYS A 1 257 ? -1.696 -13.618 4.552 1.00 97.75 257 CYS A O 1
ATOM 2009 N N . SER A 1 258 ? -2.126 -11.609 5.497 1.00 98.25 258 SER A N 1
ATOM 2010 C CA . SER A 1 258 ? -3.481 -11.428 4.982 1.00 98.25 258 SER A CA 1
ATOM 2011 C C . SER A 1 258 ? -3.459 -10.262 3.998 1.00 98.25 258 SER A C 1
ATOM 2013 O O . SER A 1 258 ? -3.142 -9.137 4.372 1.00 98.25 258 SER A O 1
ATOM 2015 N N . TYR A 1 259 ? -3.723 -10.537 2.728 1.00 98.19 259 TYR A N 1
ATOM 2016 C CA . TYR A 1 259 ? -3.555 -9.582 1.638 1.00 98.19 259 TYR A CA 1
ATOM 2017 C C . TYR A 1 259 ? -4.905 -9.105 1.115 1.00 98.19 259 TYR A C 1
ATOM 2019 O O . TYR A 1 259 ? -5.845 -9.901 0.980 1.00 98.19 259 TYR A O 1
ATOM 2027 N N . LEU A 1 260 ? -4.982 -7.816 0.797 1.00 97.88 260 LEU A N 1
ATOM 2028 C CA . LEU A 1 260 ? -6.013 -7.241 -0.059 1.00 97.88 260 LEU A CA 1
ATOM 2029 C C . LEU A 1 260 ? -5.401 -6.174 -0.972 1.00 97.88 260 LEU A C 1
ATOM 2031 O O . LEU A 1 260 ? -4.439 -5.510 -0.589 1.00 97.88 260 LEU A O 1
ATOM 2035 N N . ALA A 1 261 ? -5.982 -5.974 -2.149 1.00 97.75 261 ALA A N 1
ATOM 2036 C CA . ALA A 1 261 ? -5.659 -4.851 -3.018 1.00 97.75 261 ALA A CA 1
ATOM 2037 C C . ALA A 1 261 ? -6.905 -4.380 -3.785 1.00 97.75 261 ALA A C 1
ATOM 2039 O O . ALA A 1 261 ? -7.547 -5.190 -4.466 1.00 97.75 261 ALA A O 1
ATOM 2040 N N . PRO A 1 262 ? -7.257 -3.085 -3.714 1.00 96.94 262 PRO A N 1
ATOM 2041 C CA . PRO A 1 262 ? -8.303 -2.514 -4.552 1.00 96.94 262 PRO A CA 1
ATOM 2042 C C . PRO A 1 262 ? -7.825 -2.484 -6.003 1.00 96.94 262 PRO A C 1
ATOM 2044 O O . PRO A 1 262 ? -6.684 -2.109 -6.270 1.00 96.94 262 PRO A O 1
ATOM 2047 N N . ILE A 1 263 ? -8.690 -2.847 -6.945 1.00 97.31 263 ILE A N 1
ATOM 2048 C CA . ILE A 1 263 ? -8.340 -2.966 -8.361 1.00 97.31 263 ILE A CA 1
ATOM 2049 C C . ILE A 1 263 ? -9.037 -1.888 -9.181 1.00 97.31 263 ILE A C 1
ATOM 2051 O O . ILE A 1 263 ? -10.258 -1.731 -9.126 1.00 97.31 263 ILE A O 1
ATOM 2055 N N . ARG A 1 264 ? -8.271 -1.194 -10.025 1.00 94.81 264 ARG A N 1
ATOM 2056 C CA . ARG A 1 264 ? -8.820 -0.402 -11.134 1.00 94.81 264 ARG A CA 1
ATOM 2057 C C . ARG A 1 264 ? -8.074 -0.653 -12.419 1.00 94.81 264 ARG A C 1
ATOM 2059 O O . ARG A 1 264 ? -6.863 -0.823 -12.414 1.00 94.81 264 ARG A O 1
ATOM 2066 N N . THR A 1 265 ? -8.801 -0.605 -13.524 1.00 94.19 265 THR A N 1
ATOM 2067 C CA . THR A 1 265 ? -8.189 -0.482 -14.842 1.00 94.19 265 THR A CA 1
ATOM 2068 C C . THR A 1 265 ? -7.934 0.997 -15.112 1.00 94.19 265 THR A C 1
ATOM 2070 O O . THR A 1 265 ? -8.884 1.779 -15.168 1.00 94.19 265 THR A O 1
ATOM 2073 N N . LEU A 1 266 ? -6.657 1.363 -15.216 1.00 89.38 266 LEU A N 1
ATOM 2074 C CA . LEU A 1 266 ? -6.169 2.688 -15.614 1.00 89.38 266 LEU A CA 1
ATOM 2075 C C . LEU A 1 266 ? -5.409 2.551 -16.925 1.00 89.38 266 LEU A C 1
ATOM 2077 O O . LEU A 1 266 ? -4.718 1.511 -17.045 1.00 89.38 266 LEU A O 1
#

Foldseek 3Di:
DDDDDPPPDPDPPPDDFDWDWADPQAKIWIFGQQALRFTQAIDGPVPSAGFAAPLDQLRTQWDKDFFAQDQFDAPNHRGGFIWTRRFAPVRLGWHWPDWDDDNFKIKTKTQTAGHRPRWTDQQKIKIKIWGDDRNDIDIDIDMGGHQVRQPPDPGPPDPPDGDDPDHTAWDKGFNDKTWTWVQLFKKWADQDPDPPPPDDIDIDGAADDKDKDQRRVQQKMFRHHPVRDGDMDHDPPFRMKIWHWDDWDTGRSIPTTTMMTGIDTD

Sequence (266 aa):
MRFAIAGLFFALSVFAADWLHLDNGQVRLGVDRAAGASIGYFGESATGRNLLNHHDKGRFIQQSYYGAKDGSDWNGKPWRWNPVQGGGWRGEPARTLAFTNTATTLYAKTLPKHWATGADLPEVVMEEWIELRERVAHIRFKMTCSEARAGDLQSPSKPDGGYKPPAHPPAHQELPAVFADFALTNLVYYNGTAPWTGGALTRRVPGWPNEYDKQLTENWAAYVDARDWGLGVFVPGTTEMTFYRHPGKPGPAGGGCSYLAPIRTL

Radius of gyration: 20.09 Å; chains: 1; bounding box: 82×41×52 Å